Protein 6KDU (pdb70)

Nearest PDB structures (foldseek):
  6kdu-assembly1_A  TM=1.003E+00  e=4.028E-70  Mycobacterium tuberculosis H37Rv
  6lw8-assembly1_A  TM=9.998E-01  e=8.421E-67  Mycobacterium tuberculosis H37Rv
  6krh-assembly1_A  TM=9.949E-01  e=7.317E-65  Mycobacterium tuberculosis H37Rv
  6ksd-assembly1_A  TM=9.935E-01  e=2.871E-63  Mycobacterium tuberculosis H37Rv
  6ksc-assembly1_A  TM=9.967E-01  e=2.934E-62  Mycobacterium tuberculosis H37Rv

InterPro domains:
  IPR001357 BRCT domain [PF00533] (609-682)
  IPR001357 BRCT domain [PS50172] (607-677)
  IPR001357 BRCT domain [SM00292] (609-686)
  IPR001679 NAD-dependent DNA ligase [MF_01588] (15-683)
  IPR001679 NAD-dependent DNA ligase [PIRSF001604] (12-684)
  IPR001679 NAD-dependent DNA ligase [TIGR00575] (20-678)
  IPR004149 Zinc-finger, NAD-dependent DNA ligase C4-type [PF03119] (417-444)
  IPR004150 NAD-dependent DNA ligase, OB-fold [PF03120] (331-408)
  IPR010994 RuvA domain 2-like [SSF47781] (413-600)
  IPR012340 Nucleic acid-binding, OB-fold [G3DSA:2.40.50.140] (328-399)
  IPR012340 Nucleic acid-binding, OB-fold [SSF50249] (327-410)
  IPR013839 NAD-dependent DNA ligase, adenylation [PF01653] (78-328)
  IPR013839 NAD-dependent DNA ligase, adenylation [cd00114] (15-327)
  IPR013840 NAD-dependent DNA ligase, N-terminal [SM00532] (12-459)
  IPR018239 NAD-dependent DNA ligase, active site [PS01055] (123-152)
  IPR033136 NAD-dependent DNA ligase, conserved site [PS01056] (341-356)
  IPR036420 BRCT domain superfamily [G3DSA:3.40.50.10190] (597-684)
  IPR036420 BRCT domain superfamily [SSF52113] (611-684)
  IPR041663 DisA/LigA, helix-hairpin-helix motif [PF12826] (527-590)

Sequence (321 aa):
QTAPEVLRQWQALAAEVREHQFRYYVRDAPIISDAEFDELLRRLEALEEQHPELRTPDSPTQLVGGAGFATDFEPVDHLERMLSLDNAFTADELAAWAGRIHAEVGDAAHYLCELKIDGVALSLVYREGRLTRASTRGDGRTGEDVTLNARTIADVPERLTPGDDYPVPEVLEVRGEVFFRLDDFQALNASLVEEGKAPFANPRNSAAGSLRQKDPAVTARRRLRMICHGLGHVEGFRPATLHQAYLALRAWGLPVSEHTTLATDLAGVRERIDYWGEHRHEVDHEIDGVVVKVDEVALQRRLGSTSRAPRWAIAYKYPPE

Secondary structure (DSSP, 8-state):
--HHHHHHHHHHHHHHHHHHHHHHHTSS--SS-HHHHHHHHHHHHHHHHH-GGG--TTSGGGS-TTTT------EEE-SS------EE-SHHHHHHHHHHHHHHHGGG--EEEEEEE-SEEEEEEEETTEEEEEE--TTSSEEEB-HHHHTT-TTS-SBPPP-SSSPPPSEEEEEEEEE--HHHHHHHHHHHHHTT-PPPSSHHHHHHHHHS-SSHHHHHTS--EEEEEEEEEEES---SBHHHHHHHHHHHT--B-S--EEESSHHHHHHHHHHHHHHGGGSSS-EEEEEEEE-BHHHHHHH-B-SS-BTTEEEEEPPP-

CATH classification: 1.10.287.610 (+1 more: 3.30.470.30)

GO terms:
  GO:0000287 magnesium ion binding (F, IDA)
  GO:0003911 DNA ligase (NAD+) activity (F, IDA)

Organism: Mycobacterium tuberculosis (strain ATCC 25618 / H37Rv) (NCBI:txid83332)

B-factor: mean 48.7, std 14.14, range [18.42, 138.66]

Structure (mmCIF, N/CA/C/O backbone):
data_6KDU
#
_entry.id   6KDU
#
_cell.length_a   96.168
_cell.length_b   96.168
_cell.length_c   200.835
_cell.angle_alpha   90.000
_cell.angle_beta   90.000
_cell.angle_gamma   120.000
#
_symmetry.space_group_name_H-M   'P 61 2 2'
#
loop_
_entity.id
_entity.type
_entity.pdbx_description
1 polymer 'DNA ligase A'
2 non-polymer 'ADENOSINE MONOPHOSPHATE'
3 non-polymer 'BETA-NICOTINAMIDE RIBOSE MONOPHOSPHATE'
4 non-polymer 'SULFATE ION'
5 water water
#
loop_
_atom_site.group_PDB
_atom_site.id
_atom_site.type_symbol
_atom_site.label_atom_id
_atom_site.label_alt_id
_atom_site.label_comp_id
_atom_site.label_asym_id
_atom_site.label_entity_id
_atom_site.label_seq_id
_atom_site.pdbx_PDB_ins_code
_atom_site.Cartn_x
_atom_site.Cartn_y
_atom_site.Cartn_z
_atom_site.occupancy
_atom_site.B_iso_or_equiv
_atom_site.auth_seq_id
_atom_site.auth_comp_id
_atom_site.auth_asym_id
_atom_site.auth_atom_id
_atom_site.pdbx_PDB_model_num
ATOM 1 N N . GLN A 1 1 ? 34.988 44.526 96.739 1.00 107.64 8 GLN A N 1
ATOM 2 C CA . GLN A 1 1 ? 34.076 45.353 95.953 1.00 106.02 8 GLN A CA 1
ATOM 3 C C . GLN A 1 1 ? 33.216 46.258 96.854 1.00 98.30 8 GLN A C 1
ATOM 4 O O . GLN A 1 1 ? 32.932 45.911 98.007 1.00 93.79 8 GLN A O 1
ATOM 7 N N . THR A 1 2 ? 32.802 47.391 96.332 1.00 91.69 9 THR A N 1
ATOM 8 C CA . THR A 1 2 ? 32.033 48.365 97.073 1.00 86.30 9 THR A CA 1
ATOM 9 C C . THR A 1 2 ? 30.551 47.953 97.170 1.00 74.80 9 THR A C 1
ATOM 10 O O . THR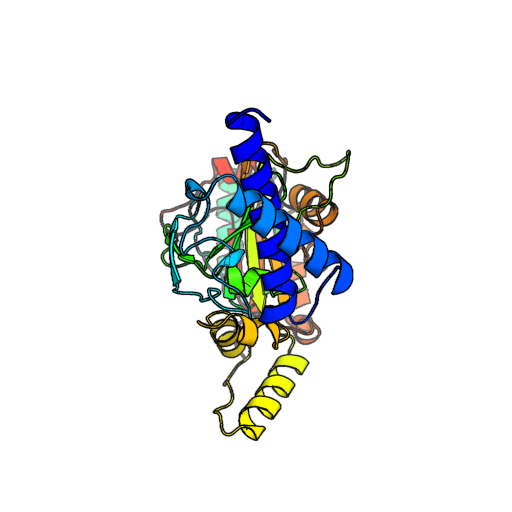 A 1 2 ? 30.159 47.221 96.326 1.00 76.87 9 THR A O 1
ATOM 21 N N . ALA A 1 3 ? 29.743 48.396 98.155 1.00 61.42 10 ALA A N 1
ATOM 22 C CA . ALA A 1 3 ? 28.327 48.007 98.215 1.00 58.06 10 ALA A CA 1
ATOM 23 C C . ALA A 1 3 ? 27.459 48.357 97.021 1.00 57.41 10 ALA A C 1
ATOM 24 O O . ALA A 1 3 ? 26.630 47.616 96.718 1.00 52.98 10 ALA A O 1
ATOM 31 N N . PRO A 1 4 ? 27.622 49.559 96.428 1.00 57.00 11 PRO A N 1
ATOM 32 C CA . PRO A 1 4 ? 26.866 49.786 95.185 1.00 50.29 11 PRO A CA 1
ATOM 33 C C . PRO A 1 4 ? 27.173 48.731 94.140 1.00 49.90 11 PRO A C 1
ATOM 34 O O . PRO A 1 4 ? 26.247 48.209 93.509 1.00 40.86 11 PRO A O 1
ATOM 45 N N . GLU A 1 5 ? 28.453 48.397 93.945 1.00 42.76 12 GLU A N 1
ATOM 46 C CA . GLU A 1 5 ? 28.795 47.401 92.947 1.00 52.11 12 GLU A CA 1
ATOM 47 C C . GLU A 1 5 ? 28.312 46.026 93.357 1.00 50.96 12 GLU A C 1
ATOM 48 O O . GLU A 1 5 ? 28.022 45.194 92.495 1.00 52.67 12 GLU A O 1
ATOM 60 N N . VAL A 1 6 ? 28.214 45.763 94.652 1.00 48.26 13 VAL A N 1
ATOM 61 C CA . VAL A 1 6 ? 27.696 44.478 95.091 1.00 47.73 13 VAL A CA 1
ATOM 62 C C . VAL A 1 6 ? 26.240 44.344 94.695 1.00 47.93 13 VAL A C 1
ATOM 63 O O . VAL A 1 6 ? 25.801 43.288 94.225 1.00 42.89 13 VAL A O 1
ATOM 76 N N . LEU A 1 7 ? 25.449 45.387 94.968 1.00 44.71 14 LEU A N 1
ATOM 77 C CA . LEU A 1 7 ? 24.036 45.351 94.630 1.00 44.26 14 LEU A CA 1
ATOM 78 C C . LEU A 1 7 ? 23.838 45.321 93.117 1.00 41.04 14 LEU A C 1
ATOM 79 O O . LEU A 1 7 ? 22.916 44.664 92.631 1.00 43.34 14 LEU A O 1
ATOM 95 N N . ARG A 1 8 ? 24.676 46.043 92.360 1.00 35.95 15 ARG A N 1
ATOM 96 C CA . ARG A 1 8 ? 24.617 45.974 90.901 1.00 44.41 15 ARG A CA 1
ATOM 97 C C . ARG A 1 8 ? 24.850 44.543 90.431 1.00 46.21 15 ARG A C 1
ATOM 98 O O . ARG A 1 8 ? 24.053 43.990 89.665 1.00 39.00 15 ARG A O 1
ATOM 119 N N . GLN A 1 9 ? 25.936 43.925 90.904 1.00 47.83 16 GLN A N 1
ATOM 120 C CA . GLN A 1 9 ? 26.304 42.587 90.450 1.00 48.58 16 GLN A CA 1
ATOM 121 C C . GLN A 1 9 ? 25.237 41.571 90.830 1.00 43.98 16 GLN A C 1
ATOM 122 O O . GLN A 1 9 ? 24.861 40.721 90.016 1.00 47.51 16 GLN A O 1
ATOM 136 N N . TRP A 1 10 ? 24.708 41.671 92.041 1.00 37.89 17 TRP A N 1
ATOM 137 C CA . TRP A 1 10 ? 23.651 40.761 92.448 1.00 44.47 17 TRP A CA 1
ATOM 138 C C . TRP A 1 10 ? 22.444 40.858 91.518 1.00 44.97 17 TRP A C 1
ATOM 139 O O . TRP A 1 10 ? 21.903 39.836 91.092 1.00 41.62 17 TRP A O 1
ATOM 160 N N . GLN A 1 11 ? 21.982 42.078 91.216 1.00 40.35 18 GLN A N 1
ATOM 161 C CA . GLN A 1 11 ? 20.745 42.208 90.446 1.00 40.98 18 GLN A CA 1
ATOM 162 C C . GLN A 1 11 ? 20.932 41.654 89.053 1.00 36.27 18 GLN A C 1
ATOM 163 O O . GLN A 1 11 ? 20.060 40.967 88.516 1.00 38.31 18 GLN A O 1
ATOM 177 N N . ALA A 1 12 ? 22.085 41.910 88.461 1.00 36.95 19 ALA A N 1
ATOM 178 C CA . ALA A 1 12 ? 22.319 41.416 87.119 1.00 39.68 19 ALA A CA 1
ATOM 179 C C . ALA A 1 12 ? 22.410 39.900 87.101 1.00 44.62 19 ALA A C 1
ATOM 180 O O . ALA A 1 12 ? 21.862 39.247 86.196 1.00 40.31 19 ALA A O 1
ATOM 187 N N . LEU A 1 13 ? 23.109 39.322 88.083 1.00 39.82 20 LEU A N 1
ATOM 188 C CA . LEU A 1 13 ? 23.296 37.879 88.078 1.00 43.56 20 LEU A CA 1
ATOM 189 C C . LEU A 1 13 ? 22.021 37.152 88.498 1.00 33.52 20 LEU A C 1
ATOM 190 O O . LEU A 1 13 ? 21.677 36.129 87.906 1.00 40.66 20 LEU A O 1
ATOM 206 N N . ALA A 1 14 ? 21.277 37.693 89.456 1.00 34.26 21 ALA A N 1
ATOM 207 C CA . ALA A 1 14 ? 19.958 37.157 89.771 1.00 34.37 21 ALA A CA 1
ATOM 208 C C . ALA A 1 14 ? 19.033 37.170 88.547 1.00 42.86 21 ALA A C 1
ATOM 209 O O . ALA A 1 14 ? 18.313 36.195 88.300 1.00 42.50 21 ALA A O 1
ATOM 216 N N . ALA A 1 15 ? 19.008 38.269 87.784 1.00 38.08 22 ALA A N 1
ATOM 217 C CA . ALA A 1 15 ? 18.131 38.329 86.603 1.00 42.23 22 ALA A CA 1
ATOM 218 C C . ALA A 1 15 ? 18.567 37.364 85.491 1.00 36.59 22 ALA A C 1
ATOM 219 O O . ALA A 1 15 ? 17.724 36.730 84.850 1.00 42.32 22 ALA A O 1
ATOM 226 N N . GLU A 1 16 ? 19.867 37.255 85.222 1.00 40.57 23 GLU A N 1
ATOM 227 C CA . GLU A 1 16 ? 20.330 36.274 84.245 1.00 39.10 23 GLU A CA 1
ATOM 228 C C . GLU A 1 16 ? 19.974 34.853 84.677 1.00 40.07 23 GLU A C 1
ATOM 229 O O . GLU A 1 16 ? 19.442 34.064 83.883 1.00 40.98 23 GLU A O 1
ATOM 241 N N . VAL A 1 17 ? 20.203 34.524 85.944 1.00 37.84 24 VAL A N 1
ATOM 242 C CA . VAL A 1 17 ? 19.859 33.194 86.425 1.00 41.43 24 VAL A CA 1
ATOM 243 C C . VAL A 1 17 ? 18.349 32.958 86.350 1.00 37.66 24 VAL A C 1
ATOM 244 O O . VAL A 1 17 ? 17.901 31.883 85.945 1.00 37.39 24 VAL A O 1
ATOM 257 N N . ARG A 1 18 ? 17.543 33.928 86.784 1.00 34.24 25 ARG A N 1
ATOM 258 C CA . ARG A 1 18 ? 16.104 33.729 86.770 1.00 35.60 25 ARG A CA 1
ATOM 259 C C . ARG A 1 18 ? 15.604 33.525 85.342 1.00 36.43 25 ARG A C 1
ATOM 260 O O . ARG A 1 18 ? 14.659 32.758 85.107 1.00 38.08 25 ARG A O 1
ATOM 281 N N . GLU A 1 19 ? 16.228 34.194 84.378 1.00 32.76 26 GLU A N 1
ATOM 282 C CA . GLU A 1 19 ? 15.764 34.061 83.011 1.00 31.06 26 GLU A CA 1
ATOM 283 C C . GLU A 1 19 ? 16.037 32.655 82.494 1.00 41.27 26 GLU A C 1
ATOM 284 O O . GLU A 1 19 ? 15.217 32.090 81.764 1.00 35.11 26 GLU A O 1
ATOM 296 N N . HIS A 1 20 ? 17.180 32.069 82.865 1.00 39.62 27 HIS A N 1
ATOM 297 C CA . HIS A 1 20 ? 17.492 30.728 82.390 1.00 37.86 27 HIS A CA 1
ATOM 298 C C . HIS A 1 20 ? 16.673 29.689 83.132 1.00 38.79 27 HIS A C 1
ATOM 299 O O . HIS A 1 20 ? 16.269 28.682 82.543 1.00 42.00 27 HIS A O 1
ATOM 313 N N . GLN A 1 21 ? 16.422 29.907 84.419 1.00 37.44 28 GLN A N 1
ATOM 314 C CA . GLN A 1 21 ? 15.476 29.058 85.125 1.00 36.78 28 GLN A CA 1
ATOM 315 C C . GLN A 1 21 ? 14.136 29.020 84.397 1.00 45.73 28 GLN A C 1
ATOM 316 O O . GLN A 1 21 ? 13.526 27.952 84.262 1.00 39.52 28 GLN A O 1
ATOM 330 N N . PHE A 1 22 ? 13.651 30.190 83.940 1.00 42.97 29 PHE A N 1
ATOM 331 C CA . PHE A 1 22 ? 12.366 30.257 83.241 1.00 40.13 29 PHE A CA 1
ATOM 332 C C . PHE A 1 22 ? 12.439 29.517 81.914 1.00 36.10 29 PHE A C 1
ATOM 333 O O . PHE A 1 22 ? 11.604 28.661 81.622 1.00 33.35 29 PHE A O 1
ATOM 350 N N . ARG A 1 23 ? 13.445 29.824 81.108 1.00 35.31 30 ARG A N 1
ATOM 351 C CA . ARG A 1 23 ? 13.560 29.192 79.802 1.00 36.95 30 ARG A CA 1
ATOM 352 C C . ARG A 1 23 ? 13.741 27.675 79.914 1.00 45.08 30 ARG A C 1
ATOM 353 O O . ARG A 1 23 ? 13.160 26.915 79.118 1.00 37.87 30 ARG A O 1
ATOM 374 N N . TYR A 1 24 ? 14.497 27.208 80.918 1.00 40.32 31 TYR A N 1
ATOM 375 C CA . TYR A 1 24 ? 14.693 25.767 81.069 1.00 48.79 31 TYR A CA 1
ATOM 376 C C . TYR A 1 24 ? 13.442 25.092 81.612 1.00 43.46 31 TYR A C 1
ATOM 377 O O . TYR A 1 24 ? 12.944 24.126 81.031 1.00 47.28 31 TYR A O 1
ATOM 395 N N . TYR A 1 25 ? 12.947 25.568 82.749 1.00 43.24 32 TYR A N 1
ATOM 396 C CA . TYR A 1 25 ? 11.803 24.932 83.404 1.00 42.06 32 TYR A CA 1
ATOM 397 C C . TYR A 1 25 ? 10.409 25.182 82.818 1.00 50.01 32 TYR A C 1
ATOM 398 O O . TYR A 1 25 ? 9.586 24.267 82.785 1.00 47.63 32 TYR A O 1
ATOM 416 N N . VAL A 1 26 ? 10.133 26.397 82.358 1.00 43.45 33 VAL A N 1
ATOM 417 C CA . VAL A 1 26 ? 8.829 26.700 81.849 1.00 43.11 33 VAL A CA 1
ATOM 418 C C . VAL A 1 26 ? 8.719 26.497 80.370 1.00 39.88 33 VAL A C 1
ATOM 419 O O . VAL A 1 26 ? 7.850 25.872 79.933 1.00 41.60 33 VAL A O 1
ATOM 432 N N . ARG A 1 27 ? 9.662 26.979 79.628 1.00 34.96 34 ARG A N 1
ATOM 433 C CA . ARG A 1 27 ? 9.629 26.838 78.187 1.00 39.04 34 ARG A CA 1
ATOM 434 C C . ARG A 1 27 ? 10.230 25.535 77.704 1.00 41.22 34 ARG A C 1
ATOM 435 O O . ARG A 1 27 ? 10.047 25.198 76.539 1.00 36.51 34 ARG A O 1
ATOM 456 N N . ASP A 1 28 ? 11.004 24.849 78.538 1.00 40.82 35 ASP A N 1
ATOM 457 C CA . ASP A 1 28 ? 11.715 23.650 78.129 1.00 42.23 35 ASP A CA 1
ATOM 458 C C . ASP A 1 28 ? 12.586 23.942 76.917 1.00 46.30 35 ASP A C 1
ATOM 459 O O . ASP A 1 28 ? 12.689 23.127 76.000 1.00 48.43 35 ASP A O 1
ATOM 468 N N . ALA A 1 29 ? 13.176 25.144 76.890 1.00 39.85 36 ALA A N 1
ATOM 469 C CA . ALA A 1 29 ? 14.003 25.584 75.769 1.00 36.93 36 ALA A CA 1
ATOM 470 C C . ALA A 1 29 ? 15.169 26.421 76.284 1.00 43.91 36 ALA A C 1
ATOM 471 O O . ALA A 1 29 ? 15.265 27.618 76.003 1.00 43.60 36 ALA A O 1
ATOM 478 N N . PRO A 1 30 ? 16.106 25.802 77.010 1.00 46.23 37 PRO A N 1
ATOM 479 C CA . PRO A 1 30 ? 17.298 26.537 77.461 1.00 44.24 37 PRO A CA 1
ATOM 480 C C . PRO A 1 30 ? 18.038 27.150 76.289 1.00 46.23 37 PRO A C 1
ATOM 481 O O . PRO A 1 30 ? 17.916 26.712 75.149 1.00 42.06 37 PRO A O 1
ATOM 492 N N . ILE A 1 31 ? 18.786 28.222 76.564 1.00 44.40 38 ILE A N 1
ATOM 493 C CA . ILE A 1 31 ? 19.572 28.877 75.522 1.00 46.83 38 ILE A CA 1
ATOM 494 C C . ILE A 1 31 ? 21.063 28.902 75.846 1.00 41.17 38 ILE A C 1
ATOM 495 O O . ILE A 1 31 ? 21.834 29.557 75.168 1.00 46.61 38 ILE A O 1
ATOM 511 N N . ILE A 1 32 ? 21.437 28.328 76.985 1.00 49.34 39 ILE A N 1
ATOM 512 C CA . ILE A 1 32 ? 22.824 28.102 77.363 1.00 50.69 39 ILE A CA 1
ATOM 513 C C . ILE A 1 32 ? 22.918 26.663 77.867 1.00 58.74 39 ILE A C 1
ATOM 514 O O . ILE A 1 32 ? 21.912 26.041 78.246 1.00 51.48 39 ILE A O 1
ATOM 530 N N . SER A 1 33 ? 24.142 26.136 77.910 1.00 59.74 40 SER A N 1
ATOM 531 C CA . SER A 1 33 ? 24.358 24.749 78.336 1.00 56.85 40 SER A CA 1
ATOM 532 C C . SER A 1 33 ? 24.090 24.631 79.825 1.00 54.64 40 SER A C 1
ATOM 533 O O . SER A 1 33 ? 24.053 25.612 80.543 1.00 54.44 40 SER A O 1
ATOM 541 N N . ASP A 1 34 ? 23.832 23.404 80.261 1.00 52.31 41 ASP A N 1
ATOM 542 C CA . ASP A 1 34 ? 23.691 23.123 81.690 1.00 54.07 41 ASP A CA 1
ATOM 543 C C . ASP A 1 34 ? 24.977 23.446 82.438 1.00 56.28 41 ASP A C 1
ATOM 544 O O . ASP A 1 34 ? 24.923 23.846 83.595 1.00 52.10 41 ASP A O 1
ATOM 553 N N . ALA A 1 35 ? 26.146 23.250 81.820 1.00 56.86 42 ALA A N 1
ATOM 554 C CA . ALA A 1 35 ? 27.427 23.594 82.447 1.00 64.44 42 ALA A CA 1
ATOM 555 C C . ALA A 1 35 ? 27.491 25.092 82.731 1.00 54.50 42 ALA A C 1
ATOM 556 O O . ALA A 1 35 ? 27.795 25.488 83.844 1.00 55.71 42 ALA A O 1
ATOM 563 N N . GLU A 1 36 ? 27.182 25.929 81.741 1.00 57.95 43 GLU A N 1
ATOM 564 C CA . GLU A 1 36 ? 27.132 27.388 81.885 1.00 55.42 43 GLU A CA 1
ATOM 565 C C . GLU A 1 36 ? 26.183 27.796 82.992 1.00 57.00 43 GLU A C 1
ATOM 566 O O . GLU A 1 36 ? 26.520 28.606 83.845 1.00 60.78 43 GLU A O 1
ATOM 578 N N . PHE A 1 37 ? 24.992 27.228 83.009 1.00 57.15 44 PHE A N 1
ATOM 579 C CA . PHE A 1 37 ? 24.026 27.582 84.035 1.00 47.80 44 PHE A CA 1
ATOM 580 C C . PHE A 1 37 ? 24.570 27.240 85.402 1.00 52.18 44 PHE A C 1
ATOM 581 O O . PHE A 1 37 ? 24.369 27.993 86.352 1.00 53.66 44 PHE A O 1
ATOM 598 N N . ASP A 1 38 ? 25.255 26.104 85.533 1.00 55.29 45 ASP A N 1
ATOM 599 C CA . ASP A 1 38 ? 25.709 25.688 86.861 1.00 56.96 45 ASP A CA 1
ATOM 600 C C . ASP A 1 38 ? 26.769 26.641 87.407 1.00 49.31 45 ASP A C 1
ATOM 601 O O . ASP A 1 38 ? 26.819 26.892 88.617 1.00 49.07 45 ASP A O 1
ATOM 610 N N . GLU A 1 39 ? 27.637 27.158 86.529 1.00 53.98 46 GLU A N 1
ATOM 611 C CA . GLU A 1 39 ? 28.603 28.179 86.935 1.00 57.29 46 GLU A CA 1
ATOM 612 C C . GLU A 1 39 ? 27.881 29.448 87.369 1.00 56.36 46 GLU A C 1
ATOM 613 O O . GLU A 1 39 ? 28.153 29.988 88.445 1.00 58.11 46 GLU A O 1
ATOM 625 N N . LEU A 1 40 ? 26.934 29.928 86.548 1.00 53.53 47 LEU A N 1
ATOM 626 C CA . LEU A 1 40 ? 26.126 31.075 86.947 1.00 52.61 47 LEU A CA 1
ATOM 627 C C . LEU A 1 40 ? 25.566 30.897 88.351 1.00 48.95 47 LEU A C 1
ATOM 628 O O . LEU A 1 40 ? 25.664 31.797 89.190 1.00 50.58 47 LEU A O 1
ATOM 644 N N . LEU A 1 41 ? 24.957 29.743 88.636 1.00 47.11 48 LEU A N 1
ATOM 645 C CA . LEU A 1 41 ? 24.260 29.624 89.915 1.00 46.41 48 LEU A CA 1
ATOM 646 C C . LEU A 1 41 ? 25.254 29.571 91.073 1.00 53.07 48 LEU A C 1
ATOM 647 O O . LEU A 1 41 ? 24.944 30.012 92.195 1.00 52.49 48 LEU A O 1
ATOM 663 N N . ARG A 1 42 ? 26.447 29.031 90.814 1.00 54.60 49 ARG A N 1
ATOM 664 C CA . ARG A 1 42 ? 27.484 28.982 91.838 1.00 58.05 49 ARG A CA 1
ATOM 665 C C . ARG A 1 42 ? 27.928 30.389 92.196 1.00 49.90 49 ARG A C 1
ATOM 666 O O . ARG A 1 42 ? 27.915 30.779 93.371 1.00 56.40 49 ARG A O 1
ATOM 676 N N . ARG A 1 43 ? 28.264 31.185 91.171 1.00 50.88 50 ARG A N 1
ATOM 677 C CA . ARG A 1 43 ? 28.636 32.578 91.390 1.00 49.17 50 ARG A CA 1
ATOM 678 C C . ARG A 1 43 ? 27.565 33.308 92.170 1.00 54.85 50 ARG A C 1
ATOM 679 O O . ARG A 1 43 ? 27.868 34.139 93.027 1.00 56.49 50 ARG A O 1
ATOM 700 N N . LEU A 1 44 ? 26.297 33.013 91.898 1.00 56.96 51 LEU A N 1
ATOM 701 C CA . LEU A 1 44 ? 25.243 33.729 92.602 1.00 54.84 51 LEU A CA 1
ATOM 702 C C . LEU A 1 44 ? 25.179 33.306 94.050 1.00 50.92 51 LEU A C 1
ATOM 703 O O . LEU A 1 44 ? 24.991 34.139 94.939 1.00 57.06 51 LEU A O 1
ATOM 719 N N . GLU A 1 45 ? 25.294 32.013 94.306 1.00 53.85 52 GLU A N 1
ATOM 720 C CA . GLU A 1 45 ? 25.323 31.540 95.685 1.00 54.47 52 GLU A CA 1
ATOM 721 C C . GLU A 1 45 ? 26.591 31.994 96.415 1.00 52.10 52 GLU A C 1
ATOM 722 O O . GLU A 1 45 ? 26.541 32.308 97.604 1.00 54.53 52 GLU A O 1
ATOM 734 N N . ALA A 1 46 ? 27.731 32.033 95.728 1.00 56.12 53 ALA A N 1
ATOM 735 C CA . ALA A 1 46 ? 28.939 32.574 96.346 1.00 57.76 53 ALA A CA 1
ATOM 736 C C . ALA A 1 46 ? 28.689 33.993 96.821 1.00 61.38 53 ALA A C 1
ATOM 737 O O . ALA A 1 46 ? 28.868 34.317 98.001 1.00 62.74 53 ALA A O 1
ATOM 744 N N . LEU A 1 47 ? 28.217 34.844 95.907 1.00 59.30 54 LEU A N 1
ATOM 745 C CA . LEU A 1 47 ? 27.977 36.242 96.220 1.00 56.10 54 LEU A CA 1
ATOM 746 C C . LEU A 1 47 ? 26.992 36.404 97.359 1.00 51.56 54 LEU A C 1
ATOM 747 O O . LEU A 1 47 ? 27.104 37.357 98.133 1.00 55.46 54 LEU A O 1
ATOM 763 N N . GLU A 1 48 ? 26.021 35.498 97.486 1.00 54.21 55 GLU A N 1
ATOM 764 C CA . GLU A 1 48 ? 25.106 35.543 98.624 1.00 55.96 55 GLU A CA 1
ATOM 765 C C . GLU A 1 48 ? 25.745 34.984 99.896 1.00 59.39 55 GLU A C 1
ATOM 766 O O . GLU A 1 48 ? 25.231 35.228 100.999 1.00 54.29 55 GLU A O 1
ATOM 778 N N . GLU A 1 49 ? 26.842 34.230 99.764 1.00 58.38 56 GLU A N 1
ATOM 779 C CA . GLU A 1 49 ? 27.586 33.813 100.949 1.00 69.06 56 GLU A CA 1
ATOM 780 C C . GLU A 1 49 ? 28.184 35.032 101.636 1.00 61.61 56 GLU A C 1
ATOM 781 O O . GLU A 1 49 ? 27.861 35.327 102.794 1.00 59.68 56 GLU A O 1
ATOM 787 N N . GLN A 1 50 ? 29.002 35.800 100.906 1.00 58.56 57 GLN A N 1
ATOM 788 C CA . GLN A 1 50 ? 29.549 37.025 101.474 1.00 60.42 57 GLN A CA 1
ATOM 789 C C . GLN A 1 50 ? 28.459 37.879 102.096 1.00 69.62 57 GLN A C 1
ATOM 790 O O . GLN A 1 50 ? 28.566 38.305 103.251 1.00 73.30 57 GLN A O 1
ATOM 798 N N . HIS A 1 51 ? 27.404 38.165 101.336 1.00 65.23 58 HIS A N 1
ATOM 799 C CA . HIS A 1 51 ? 26.425 39.174 101.726 1.00 62.67 58 HIS A CA 1
ATOM 800 C C . HIS A 1 51 ? 25.072 38.522 101.917 1.00 63.95 58 HIS A C 1
ATOM 801 O O . HIS A 1 51 ? 24.201 38.588 101.036 1.00 63.00 58 HIS A O 1
ATOM 815 N N . PRO A 1 52 ? 24.849 37.933 103.089 1.00 65.86 59 PRO A N 1
ATOM 816 C CA . PRO A 1 52 ? 23.604 37.188 103.322 1.00 63.19 59 PRO A CA 1
ATOM 817 C C . PRO A 1 52 ? 22.367 38.059 103.374 1.00 61.92 59 PRO A C 1
ATOM 818 O O . PRO A 1 52 ? 21.252 37.523 103.334 1.00 62.94 59 PRO A O 1
ATOM 829 N N . GLU A 1 53 ? 22.519 39.377 103.515 1.00 63.74 60 GLU A N 1
ATOM 830 C CA . GLU A 1 53 ? 21.373 40.274 103.405 1.00 63.13 60 GLU A CA 1
ATOM 831 C C . GLU A 1 53 ? 20.733 40.173 102.022 1.00 58.59 60 GLU A C 1
ATOM 832 O O . GLU A 1 53 ? 19.530 40.412 101.870 1.00 56.44 60 GLU A O 1
ATOM 844 N N . LEU A 1 54 ? 21.512 39.780 101.015 1.00 55.97 61 LEU A N 1
ATOM 845 C CA . LEU A 1 54 ? 20.986 39.631 99.670 1.00 53.88 61 LEU A CA 1
ATOM 846 C C . LEU A 1 54 ? 20.125 38.386 99.492 1.00 63.02 61 LEU A C 1
ATOM 847 O O . LEU A 1 54 ? 19.298 38.362 98.572 1.00 55.77 61 LEU A O 1
ATOM 863 N N . ARG A 1 55 ? 20.298 37.351 100.329 1.00 61.09 62 ARG A N 1
ATOM 864 C CA . ARG A 1 55 ? 19.504 36.125 100.215 1.00 57.49 62 ARG A CA 1
ATOM 865 C C . ARG A 1 55 ? 18.111 36.362 100.790 1.00 58.53 62 ARG A C 1
ATOM 866 O O . ARG A 1 55 ? 17.951 36.553 101.995 1.00 61.83 62 ARG A O 1
ATOM 887 N N . THR A 1 56 ? 17.109 36.343 99.932 1.00 52.09 63 THR A N 1
ATOM 888 C CA . THR A 1 56 ? 15.714 36.477 100.327 1.00 54.61 63 THR A CA 1
ATOM 889 C C . THR A 1 56 ? 14.974 35.215 99.906 1.00 53.82 63 THR A C 1
ATOM 890 O O . THR A 1 56 ? 15.495 34.434 99.095 1.00 43.66 63 THR A O 1
ATOM 901 N N . PRO A 1 57 ? 13.761 34.985 100.410 1.00 50.63 64 PRO A N 1
ATOM 902 C CA . PRO A 1 57 ? 12.912 33.946 99.806 1.00 51.90 64 PRO A CA 1
ATOM 903 C C . PRO A 1 57 ? 12.640 34.201 98.341 1.00 56.42 64 PRO A C 1
ATOM 904 O O . PRO A 1 57 ? 12.265 33.270 97.629 1.00 52.32 64 PRO A O 1
ATOM 915 N N . ASP A 1 58 ? 12.863 35.423 97.863 1.00 58.06 65 ASP A N 1
ATOM 916 C CA . ASP A 1 58 ? 12.644 35.774 96.470 1.00 54.75 65 ASP A CA 1
ATOM 917 C C . ASP A 1 58 ? 13.840 35.490 95.576 1.00 55.68 65 ASP A C 1
ATOM 918 O O . ASP A 1 58 ? 13.690 35.533 94.352 1.00 57.44 65 ASP A O 1
ATOM 927 N N . SER A 1 59 ? 15.006 35.197 96.144 1.00 53.00 66 SER A N 1
ATOM 928 C CA . SER A 1 59 ? 16.205 35.019 95.341 1.00 49.09 66 SER A CA 1
ATOM 929 C C . SER A 1 59 ? 16.065 33.805 94.429 1.00 46.93 66 SER A C 1
ATOM 930 O O . SER A 1 59 ? 15.512 32.788 94.845 1.00 48.46 66 SER A O 1
ATOM 938 N N . PRO A 1 60 ? 16.560 33.869 93.188 1.00 43.82 67 PRO A N 1
ATOM 939 C CA . PRO A 1 60 ? 16.593 32.655 92.364 1.00 40.90 67 PRO A CA 1
ATOM 940 C C . PRO A 1 60 ? 17.334 31.518 93.038 1.00 54.68 67 PRO A C 1
ATOM 941 O O . PRO A 1 60 ? 17.093 30.370 92.688 1.00 50.95 67 PRO A O 1
ATOM 952 N N . THR A 1 61 ? 18.249 31.785 93.992 1.00 49.40 68 THR A N 1
ATOM 953 C CA . THR A 1 61 ? 18.919 30.693 94.717 1.00 49.27 68 THR A CA 1
ATOM 954 C C . THR A 1 61 ? 17.941 29.909 95.574 1.00 48.68 68 THR A C 1
ATOM 955 O O . THR A 1 61 ? 18.224 28.765 95.910 1.00 54.30 68 THR A O 1
ATOM 966 N N . GLN A 1 62 ? 16.859 30.536 96.035 1.00 43.87 69 GLN A N 1
ATOM 967 C CA . GLN A 1 62 ? 15.817 29.932 96.868 1.00 42.74 69 GLN A CA 1
ATOM 968 C C . GLN A 1 62 ? 14.612 29.449 96.051 1.00 47.68 69 GLN A C 1
ATOM 969 O O . GLN A 1 62 ? 13.629 28.974 96.627 1.00 47.87 69 GLN A O 1
ATOM 977 N N . LEU A 1 63 ? 14.633 29.576 94.731 1.00 51.15 70 LEU A N 1
ATOM 978 C CA . LEU A 1 63 ? 13.469 29.256 93.875 1.00 48.86 70 LEU A CA 1
ATOM 979 C C . LEU A 1 63 ? 13.949 28.322 92.762 1.00 49.59 70 LEU A C 1
ATOM 980 O O . LEU A 1 63 ? 13.834 28.608 91.576 1.00 49.92 70 LEU A O 1
ATOM 987 N N . VAL A 1 64 ? 14.599 27.262 93.150 1.00 53.26 71 VAL A N 1
ATOM 988 C CA . VAL A 1 64 ? 15.218 26.343 92.244 1.00 54.87 71 VAL A CA 1
ATOM 989 C C . VAL A 1 64 ? 14.240 25.245 91.837 1.00 57.79 71 VAL A C 1
ATOM 990 O O . VAL A 1 64 ? 13.258 25.052 92.469 1.00 58.68 71 VAL A O 1
ATOM 1003 N N . GLY A 1 65 ? 14.506 24.601 90.726 1.00 52.36 72 GLY A N 1
ATOM 1004 C CA . GLY A 1 65 ? 13.698 23.547 90.209 1.00 58.55 72 GLY A CA 1
ATOM 1005 C C . GLY A 1 65 ? 12.408 23.952 89.578 1.00 57.23 72 GLY A C 1
ATOM 1006 O O . GLY A 1 65 ? 11.505 23.205 89.568 1.00 54.69 72 GLY A O 1
ATOM 1010 N N . GLY A 1 66 ? 12.309 25.168 89.116 1.00 52.29 73 GLY A N 1
ATOM 1011 C CA . GLY A 1 66 ? 11.114 25.612 88.504 1.00 46.13 73 GLY A CA 1
ATOM 1012 C C . GLY A 1 66 ? 10.145 26.213 89.444 1.00 45.95 73 GLY A C 1
ATOM 1013 O O . GLY A 1 66 ? 9.106 26.533 89.044 1.00 50.39 73 GLY A O 1
ATOM 1017 N N . ALA A 1 67 ? 10.470 26.376 90.694 1.00 48.93 74 ALA A N 1
ATOM 1018 C CA . ALA A 1 67 ? 9.513 26.988 91.600 1.00 47.73 74 ALA A CA 1
ATOM 1019 C C . ALA A 1 67 ? 9.396 28.492 91.357 1.00 43.74 74 ALA A C 1
ATOM 1020 O O . ALA A 1 67 ? 10.320 29.134 90.863 1.00 43.09 74 ALA A O 1
ATOM 1027 N N . GLY A 1 68 ? 8.255 29.056 91.745 1.00 39.45 75 GLY A N 1
ATOM 1028 C CA . GLY A 1 68 ? 8.078 30.494 91.753 1.00 43.81 75 GLY A CA 1
ATOM 1029 C C . GLY A 1 68 ? 7.678 31.113 90.432 1.00 45.88 75 GLY A C 1
ATOM 1030 O O . GLY A 1 68 ? 7.860 32.316 90.247 1.00 40.76 75 GLY A O 1
ATOM 1034 N N . PHE A 1 69 ? 7.141 30.326 89.511 1.00 37.93 76 PHE A N 1
ATOM 1035 C CA . PHE A 1 69 ? 6.628 30.815 88.246 1.00 42.84 76 PHE A CA 1
ATOM 1036 C C . PHE A 1 69 ? 5.133 30.521 88.180 1.00 37.09 76 PHE A C 1
ATOM 1037 O O . PHE A 1 69 ? 4.713 29.495 87.670 1.00 43.97 76 PHE A O 1
ATOM 1054 N N . ALA A 1 70 ? 4.323 31.408 88.690 1.00 38.46 77 ALA A N 1
ATOM 1055 C CA . ALA A 1 70 ? 2.884 31.244 88.608 1.00 42.51 77 ALA A CA 1
ATOM 1056 C C . ALA A 1 70 ? 2.293 32.556 88.126 1.00 39.61 77 ALA A C 1
ATOM 1057 O O . ALA A 1 70 ? 2.759 33.627 88.516 1.00 37.06 77 ALA A O 1
ATOM 1064 N N . THR A 1 71 ? 1.261 32.471 87.297 1.00 40.10 78 THR A N 1
ATOM 1065 C CA . THR A 1 71 ? 0.476 33.624 86.890 1.00 37.04 78 THR A CA 1
ATOM 1066 C C . THR A 1 71 ? -0.731 33.743 87.815 1.00 34.95 78 THR A C 1
ATOM 1067 O O . THR A 1 71 ? -1.444 32.759 88.024 1.00 39.57 78 THR A O 1
ATOM 1078 N N . ASP A 1 72 ? -0.994 34.947 88.313 1.00 37.53 79 ASP A N 1
ATOM 1079 C CA . ASP A 1 72 ? -2.142 35.208 89.165 1.00 36.40 79 ASP A CA 1
ATOM 1080 C C . ASP A 1 72 ? -3.093 36.275 88.623 1.00 38.07 79 ASP A C 1
ATOM 1081 O O . ASP A 1 72 ? -4.051 36.639 89.307 1.00 34.57 79 ASP A O 1
ATOM 1090 N N . PHE A 1 73 ? -2.878 36.783 87.414 1.00 38.00 80 PHE A N 1
ATOM 1091 C CA . PHE A 1 73 ? -3.863 37.641 86.769 1.00 33.44 80 PHE A CA 1
ATOM 1092 C C . PHE A 1 73 ? -4.091 38.938 87.517 1.00 36.83 80 PHE A C 1
ATOM 1093 O O . PHE A 1 73 ? -5.147 39.551 87.376 1.00 35.48 80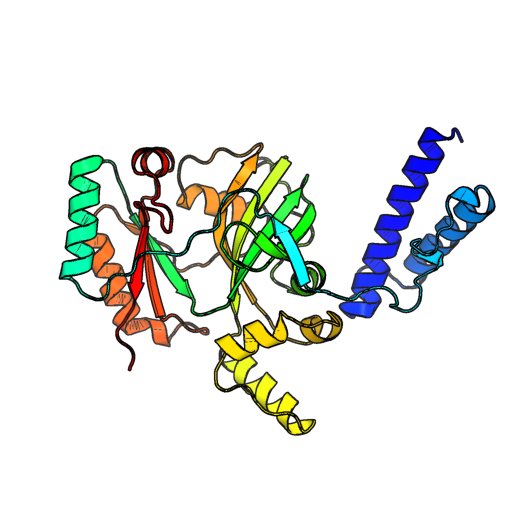 PHE A O 1
ATOM 1110 N N . GLU A 1 74 ? -3.121 39.375 88.314 1.00 43.33 81 GLU A N 1
ATOM 1111 C CA . GLU A 1 74 ? -3.310 40.580 89.103 1.00 40.86 81 GLU A CA 1
ATOM 1112 C C . GLU A 1 74 ? -3.601 41.753 88.175 1.00 39.54 81 GLU A C 1
ATOM 1113 O O . GLU A 1 74 ? -3.018 41.853 87.096 1.00 40.94 81 GLU A O 1
ATOM 1119 N N . PRO A 1 75 ? -4.453 42.679 88.578 1.00 43.32 82 PRO A N 1
ATOM 1120 C CA . PRO A 1 75 ? -4.725 43.826 87.718 1.00 40.23 82 PRO A CA 1
ATOM 1121 C C . PRO A 1 75 ? -3.470 44.653 87.487 1.00 40.46 82 PRO A C 1
ATOM 1122 O O . PRO A 1 75 ? -2.636 44.816 88.379 1.00 41.43 82 PRO A O 1
ATOM 1133 N N . VAL A 1 76 ? -3.329 45.158 86.262 1.00 36.95 83 VAL A N 1
ATOM 1134 C CA . VAL A 1 76 ? -2.200 46.011 85.897 1.00 37.65 83 VAL A CA 1
ATOM 1135 C C . VAL A 1 76 ? -2.684 47.058 84.900 1.00 40.05 83 VAL A C 1
ATOM 1136 O O . VAL A 1 76 ? -3.543 46.791 84.054 1.00 39.35 83 VAL A O 1
ATOM 1149 N N . ASP A 1 77 ? -2.199 48.275 85.051 1.00 39.43 84 ASP A N 1
ATOM 1150 C CA . ASP A 1 77 ? -2.707 49.362 84.234 1.00 38.86 84 ASP A CA 1
ATOM 1151 C C . ASP A 1 77 ? -2.050 49.316 82.861 1.00 40.36 84 ASP A C 1
ATOM 1152 O O . ASP A 1 77 ? -0.845 49.068 82.759 1.00 34.08 84 ASP A O 1
ATOM 1161 N N . HIS A 1 78 ? -2.839 49.566 81.817 1.00 35.17 85 HIS A N 1
ATOM 1162 C CA . HIS A 1 78 ? -2.287 49.917 80.512 1.00 35.06 85 HIS A CA 1
ATOM 1163 C C . HIS A 1 78 ? -1.717 51.336 80.584 1.00 43.09 85 HIS A C 1
ATOM 1164 O O . HIS A 1 78 ? -2.185 52.156 81.379 1.00 37.43 85 HIS A O 1
ATOM 1178 N N . LEU A 1 79 ? -0.684 51.632 79.769 1.00 36.12 86 LEU A N 1
ATOM 1179 C CA . LEU A 1 79 ? -0.069 52.964 79.828 1.00 39.75 86 LEU A CA 1
ATOM 1180 C C . LEU A 1 79 ? -0.960 54.003 79.170 1.00 39.84 86 LEU A C 1
ATOM 1181 O O . LEU A 1 79 ? -1.061 55.131 79.642 1.00 46.53 86 LEU A O 1
ATOM 1197 N N . GLU A 1 80 ? -1.631 53.614 78.103 1.00 42.82 87 GLU A N 1
ATOM 1198 C CA . GLU A 1 80 ? -2.590 54.402 77.348 1.00 41.57 87 GLU A CA 1
ATOM 1199 C C . GLU A 1 80 ? -3.820 53.525 77.200 1.00 40.19 87 GLU A C 1
ATOM 1200 O O . GLU A 1 80 ? -3.698 52.306 77.138 1.00 41.74 87 GLU A O 1
ATOM 1212 N N . ARG A 1 81 ? -5.002 54.127 77.206 1.00 44.31 88 ARG A N 1
ATOM 1213 C CA . ARG A 1 81 ? -6.221 53.334 77.268 1.00 51.36 88 ARG A CA 1
ATOM 1214 C C . ARG A 1 81 ? -6.358 52.512 75.997 1.00 51.07 88 ARG A C 1
ATOM 1215 O O . ARG A 1 81 ? -5.966 52.944 74.914 1.00 66.50 88 ARG A O 1
ATOM 1225 N N . MET A 1 82 ? -6.829 51.288 76.172 1.00 47.05 89 MET A N 1
ATOM 1226 C CA . MET A 1 82 ? -6.928 50.287 75.118 1.00 50.28 89 MET A CA 1
ATOM 1227 C C . MET A 1 82 ? -8.405 50.079 74.795 1.00 48.01 89 MET A C 1
ATOM 1228 O O . MET A 1 82 ? -9.070 49.220 75.377 1.00 57.45 89 MET A O 1
ATOM 1242 N N . LEU A 1 83 ? -8.910 50.864 73.867 1.00 41.61 90 LEU A N 1
ATOM 1243 C CA . LEU A 1 83 ? -10.313 50.850 73.499 1.00 47.57 90 LEU A CA 1
ATOM 1244 C C . LEU A 1 83 ? -10.628 49.753 72.496 1.00 45.32 90 LEU A C 1
ATOM 1245 O O . LEU A 1 83 ? -9.751 49.194 71.841 1.00 53.61 90 LEU A O 1
ATOM 1261 N N . SER A 1 84 ? -11.907 49.440 72.409 1.00 50.24 91 SER A N 1
ATOM 1262 C CA . SER A 1 84 ? -12.464 48.597 71.375 1.00 63.61 91 SER A CA 1
ATOM 1263 C C . SER A 1 84 ? -12.810 49.479 70.176 1.00 53.58 91 SER A C 1
ATOM 1264 O O . SER A 1 84 ? -12.654 50.696 70.206 1.00 58.21 91 SER A O 1
ATOM 1272 N N . LEU A 1 85 ? -13.327 48.861 69.133 1.00 49.15 92 LEU A N 1
ATOM 1273 C CA . LEU A 1 85 ? -13.574 49.514 67.864 1.00 51.43 92 LEU A CA 1
ATOM 1274 C C . LEU A 1 85 ? -15.058 49.588 67.560 1.00 47.35 92 LEU A C 1
ATOM 1275 O O . LEU A 1 85 ? -15.770 48.592 67.686 1.00 44.60 92 LEU A O 1
ATOM 1291 N N . ASP A 1 86 ? -15.516 50.746 67.095 1.00 41.38 93 ASP A N 1
ATOM 1292 C CA . ASP A 1 86 ? -16.830 50.777 66.465 1.00 45.40 93 ASP A CA 1
ATOM 1293 C C . ASP A 1 86 ? -16.845 49.847 65.255 1.00 46.85 93 ASP A C 1
ATOM 1294 O O . ASP A 1 86 ? -15.827 49.660 64.577 1.00 40.05 93 ASP A O 1
ATOM 1303 N N . ASN A 1 87 ? -18.019 49.285 64.972 1.00 47.96 94 ASN A N 1
ATOM 1304 C CA . ASN A 1 87 ? -18.193 48.322 63.901 1.00 46.44 94 ASN A CA 1
ATOM 1305 C C . ASN A 1 87 ? -19.091 48.873 62.801 1.00 52.57 94 ASN A C 1
ATOM 1306 O O . ASN A 1 87 ? -19.986 49.681 63.054 1.00 45.82 94 ASN A O 1
ATOM 1317 N N . ALA A 1 88 ? -18.830 48.419 61.571 1.00 49.06 95 ALA A N 1
ATOM 1318 C CA . ALA A 1 88 ? -19.721 48.608 60.435 1.00 48.24 95 ALA A CA 1
ATOM 1319 C C . ALA A 1 88 ? -20.063 47.246 59.856 1.00 47.00 95 ALA A C 1
ATOM 1320 O O . ALA A 1 88 ? -19.189 46.385 59.725 1.00 45.97 95 ALA A O 1
ATOM 1327 N N . PHE A 1 89 ? -21.331 47.045 59.520 1.00 47.17 96 PHE A N 1
ATOM 1328 C CA . PHE A 1 89 ? -21.755 45.789 58.920 1.00 49.28 96 PHE A CA 1
ATOM 1329 C C . PHE A 1 89 ? -22.311 45.940 57.518 1.00 48.99 96 PHE A C 1
ATOM 1330 O O . PHE A 1 89 ? -22.661 44.933 56.915 1.00 49.62 96 PHE A O 1
ATOM 1347 N N . THR A 1 90 ? -22.408 47.154 56.980 1.00 49.62 97 THR A N 1
ATOM 1348 C CA . THR A 1 90 ? -23.003 47.360 55.669 1.00 52.85 97 THR A CA 1
ATOM 1349 C C . THR A 1 90 ? -22.181 48.377 54.900 1.00 48.71 97 THR A C 1
ATOM 1350 O O . THR A 1 90 ? -21.486 49.214 55.489 1.00 44.86 97 THR A O 1
ATOM 1361 N N . ALA A 1 91 ? -22.329 48.334 53.568 1.00 48.56 98 ALA A N 1
ATOM 1362 C CA . ALA A 1 91 ? -21.713 49.345 52.711 1.00 49.41 98 ALA A CA 1
ATOM 1363 C C . ALA A 1 91 ? -22.118 50.745 53.146 1.00 47.50 98 ALA A C 1
ATOM 1364 O O . ALA A 1 91 ? -21.276 51.642 53.241 1.00 50.21 98 ALA A O 1
ATOM 1371 N N . ASP A 1 92 ? -23.398 50.938 53.479 1.00 48.63 99 ASP A N 1
ATOM 1372 C CA . ASP A 1 92 ? -23.861 52.257 53.896 1.00 53.80 99 ASP A CA 1
ATOM 1373 C C . ASP A 1 92 ? -23.194 52.705 55.191 1.00 52.18 99 ASP A C 1
ATOM 1374 O O . ASP A 1 92 ? -22.714 53.843 55.298 1.00 50.88 99 ASP A O 1
ATOM 1383 N N . GLU A 1 93 ? -23.149 51.829 56.193 1.00 44.89 100 GLU A N 1
ATOM 1384 C CA . GLU A 1 93 ? -22.537 52.244 57.449 1.00 51.30 100 GLU A CA 1
ATOM 1385 C C . GLU A 1 93 ? -21.089 52.645 57.225 1.00 46.96 100 GLU A C 1
ATOM 1386 O O . GLU A 1 93 ? -20.603 53.618 57.815 1.00 49.17 100 GLU A O 1
ATOM 1398 N N . LEU A 1 94 ? -20.371 51.897 56.386 1.00 45.72 101 LEU A N 1
ATOM 1399 C CA . LEU A 1 94 ? -18.967 52.231 56.188 1.00 44.34 101 LEU A CA 1
ATOM 1400 C C . LEU A 1 94 ? -18.823 53.544 55.442 1.00 43.15 101 LEU A C 1
ATOM 1401 O O . LEU A 1 94 ? -17.936 54.350 55.761 1.00 40.26 101 LEU A O 1
ATOM 1417 N N . ALA A 1 95 ? -19.651 53.760 54.408 1.00 49.21 102 ALA A N 1
ATOM 1418 C CA . ALA A 1 95 ? -19.611 55.038 53.701 1.00 48.94 102 ALA A CA 1
ATOM 1419 C C . ALA A 1 95 ? -19.932 56.186 54.651 1.00 50.76 102 ALA A C 1
ATOM 1420 O O . ALA A 1 95 ? -19.258 57.222 54.639 1.00 47.88 102 ALA A O 1
ATOM 1427 N N . ALA A 1 96 ? -20.921 55.995 55.530 1.00 50.83 103 ALA A N 1
ATOM 1428 C CA . ALA A 1 96 ? -21.230 57.028 56.516 1.00 48.94 103 ALA A CA 1
ATOM 1429 C C . ALA A 1 96 ? -20.006 57.369 57.354 1.00 52.98 103 ALA A C 1
ATOM 1430 O O . ALA A 1 96 ? -19.687 58.549 57.543 1.00 51.88 103 ALA A O 1
ATOM 1437 N N . TRP A 1 97 ? -19.297 56.352 57.872 1.00 49.75 104 TRP A N 1
ATOM 1438 C CA . TRP A 1 97 ? -18.079 56.653 58.625 1.00 45.23 104 TRP A CA 1
ATOM 1439 C C . TRP A 1 97 ? -17.071 57.369 57.746 1.00 45.64 104 TRP A C 1
ATOM 1440 O O . TRP A 1 97 ? -16.438 58.343 58.175 1.00 45.21 104 TRP A O 1
ATOM 1461 N N . ALA A 1 98 ? -16.896 56.892 56.509 1.00 41.16 105 ALA A N 1
ATOM 1462 C CA . ALA A 1 98 ? -15.958 57.546 55.595 1.00 51.06 105 ALA A CA 1
ATOM 1463 C C . ALA A 1 98 ? -16.326 59.013 55.360 1.00 47.66 105 ALA A C 1
ATOM 1464 O O . ALA A 1 98 ? -15.448 59.887 55.345 1.00 42.75 105 ALA A O 1
ATOM 1471 N N . GLY A 1 99 ? -17.619 59.293 55.180 1.00 48.92 106 GLY A N 1
ATOM 1472 C CA . GLY A 1 99 ? -18.057 60.672 55.001 1.00 56.69 106 GLY A CA 1
ATOM 1473 C C . GLY A 1 99 ? -17.742 61.549 56.199 1.00 54.72 106 GLY A C 1
ATOM 1474 O O . GLY A 1 99 ? -17.205 62.651 56.056 1.00 56.09 106 GLY A O 1
ATOM 1478 N N . ARG A 1 100 ? -18.044 61.063 57.405 1.00 52.15 107 ARG A N 1
ATOM 1479 C CA . ARG A 1 100 ? -17.732 61.847 58.600 1.00 53.27 107 ARG A CA 1
ATOM 1480 C C . ARG A 1 100 ? -16.251 62.146 58.689 1.00 54.05 107 ARG A C 1
ATOM 1481 O O . ARG A 1 100 ? -15.852 63.243 59.097 1.00 59.62 107 ARG A O 1
ATOM 1502 N N . ILE A 1 101 ? -15.415 61.178 58.316 1.00 51.10 108 ILE A N 1
ATOM 1503 C CA . ILE A 1 101 ? -13.979 61.407 58.325 1.00 45.70 108 ILE A CA 1
ATOM 1504 C C . ILE A 1 101 ? -13.621 62.530 57.353 1.00 52.63 108 ILE A C 1
ATOM 1505 O O . ILE A 1 101 ? -12.879 63.457 57.691 1.00 47.57 108 ILE A O 1
ATOM 1521 N N . HIS A 1 102 ? -14.115 62.448 56.116 1.00 54.69 109 HIS A N 1
ATOM 1522 C CA . HIS A 1 102 ? -13.731 63.447 55.115 1.00 65.40 109 HIS A CA 1
ATOM 1523 C C . HIS A 1 102 ? -14.146 64.850 55.547 1.00 65.52 109 HIS A C 1
ATOM 1524 O O . HIS A 1 102 ? -13.352 65.796 55.479 1.00 75.36 109 HIS A O 1
ATOM 1538 N N . ALA A 1 103 ? -15.398 64.995 55.998 1.00 62.18 110 ALA A N 1
ATOM 1539 C CA . ALA A 1 103 ? -15.912 66.285 56.445 1.00 62.56 110 ALA A CA 1
ATOM 1540 C C . ALA A 1 103 ? -15.044 66.921 57.518 1.00 63.60 110 ALA A C 1
ATOM 1541 O O . ALA A 1 103 ? -15.103 68.140 57.695 1.00 68.93 110 ALA A O 1
ATOM 1548 N N . GLU A 1 104 ? -14.236 66.137 58.232 1.00 59.99 111 GLU A N 1
ATOM 1549 C CA . GLU A 1 104 ? -13.433 66.660 59.334 1.00 57.93 111 GLU A CA 1
ATOM 1550 C C . GLU A 1 104 ? -11.982 66.896 58.961 1.00 55.96 111 GLU A C 1
ATOM 1551 O O . GLU A 1 104 ? -11.335 67.784 59.530 1.00 61.71 111 GLU A O 1
ATOM 1563 N N . VAL A 1 105 ? -11.441 66.105 58.044 1.00 55.89 112 VAL A N 1
ATOM 1564 C CA . VAL A 1 105 ? -10.029 66.201 57.708 1.00 55.16 112 VAL A CA 1
ATOM 1565 C C . VAL A 1 105 ? -9.817 66.152 56.194 1.00 46.81 112 VAL A C 1
ATOM 1566 O O . VAL A 1 105 ? -8.688 66.286 55.727 1.00 47.60 112 VAL A O 1
ATOM 1579 N N . GLY A 1 106 ? -10.889 65.959 55.423 1.00 54.26 113 GLY A N 1
ATOM 1580 C CA . GLY A 1 106 ? -10.786 66.004 53.962 1.00 67.10 113 GLY A CA 1
ATOM 1581 C C . GLY A 1 106 ? -9.945 64.888 53.331 1.00 62.54 113 GLY A C 1
ATOM 1582 O O . GLY A 1 106 ? -9.700 63.839 53.912 1.00 65.04 113 GLY A O 1
ATOM 1586 N N . ASP A 1 107 ? -9.497 65.136 52.104 1.00 60.60 114 ASP A N 1
ATOM 1587 C CA . ASP A 1 107 ? -8.720 64.140 51.378 1.00 62.62 114 ASP A CA 1
ATOM 1588 C C . ASP A 1 107 ? -7.349 63.870 51.991 1.00 55.57 114 ASP A C 1
ATOM 1589 O O . ASP A 1 107 ? -6.660 62.948 51.538 1.00 56.09 114 ASP A O 1
ATOM 1598 N N . ALA A 1 108 ? -6.919 64.644 52.987 1.00 51.26 115 ALA A N 1
ATOM 1599 C CA . ALA A 1 108 ? -5.603 64.401 53.572 1.00 51.55 115 ALA A CA 1
ATOM 160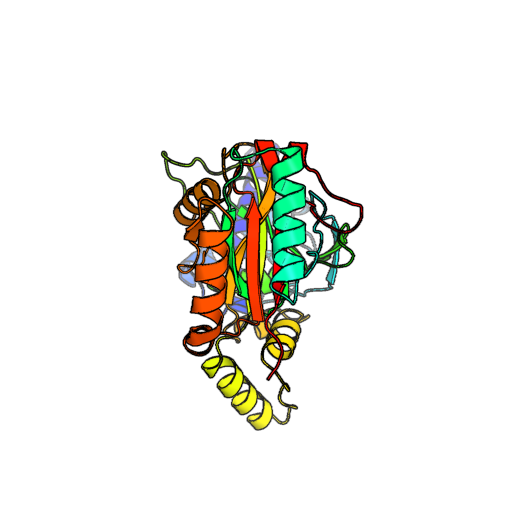0 C C . ALA A 1 108 ? -5.500 63.043 54.283 1.00 54.87 115 ALA A C 1
ATOM 1601 O O . ALA A 1 108 ? -4.379 62.593 54.584 1.00 50.24 115 ALA A O 1
ATOM 1608 N N . ALA A 1 109 ? -6.634 62.397 54.579 1.00 44.72 116 ALA A N 1
ATOM 1609 C CA . ALA A 1 109 ? -6.610 61.105 55.259 1.00 57.38 116 ALA A CA 1
ATOM 1610 C C . ALA A 1 109 ? -6.459 59.990 54.241 1.00 47.43 116 ALA A C 1
ATOM 1611 O O . ALA A 1 109 ? -7.111 59.994 53.199 1.00 50.22 116 ALA A O 1
ATOM 1618 N N . HIS A 1 110 ? -5.596 59.050 54.556 1.00 45.26 117 HIS A N 1
ATOM 1619 C CA . HIS A 1 110 ? -5.542 57.779 53.865 1.00 46.92 117 HIS A CA 1
ATOM 1620 C C . HIS A 1 110 ? -5.753 56.659 54.873 1.00 41.22 117 HIS A C 1
ATOM 1621 O O . HIS A 1 110 ? -5.729 56.865 56.095 1.00 43.44 117 HIS A O 1
ATOM 1635 N N . TYR A 1 111 ? -6.013 55.471 54.345 1.00 39.87 118 TYR A N 1
ATOM 1636 C CA . TYR A 1 111 ? -6.718 54.435 55.081 1.00 40.52 118 TYR A CA 1
ATOM 1637 C C . TYR A 1 111 ? -5.899 53.162 55.060 1.00 44.93 118 TYR A C 1
ATOM 1638 O O . TYR A 1 111 ? -5.703 52.560 54.006 1.00 41.75 118 TYR A O 1
ATOM 1656 N N . LEU A 1 112 ? -5.396 52.774 56.213 1.00 38.93 119 LEU A N 1
ATOM 1657 C CA . LEU A 1 112 ? -4.762 51.478 56.358 1.00 36.44 119 LEU A CA 1
ATOM 1658 C C . LEU A 1 112 ? -5.843 50.434 56.593 1.00 37.42 119 LEU A C 1
ATOM 1659 O O . LEU A 1 112 ? -6.736 50.614 57.424 1.00 39.96 119 LEU A O 1
ATOM 1675 N N . CYS A 1 113 ? -5.771 49.369 55.817 1.00 29.30 120 CYS A N 1
ATOM 1676 C CA . CYS A 1 113 ? -6.707 48.268 55.815 1.00 34.13 120 CYS A CA 1
ATOM 1677 C C . CYS A 1 113 ? -5.985 47.041 56.347 1.00 38.24 120 CYS A C 1
ATOM 1678 O O . CYS A 1 113 ? -5.032 46.555 55.731 1.00 35.46 120 CYS A O 1
ATOM 1686 N N . GLU A 1 114 ? -6.438 46.528 57.473 1.00 29.83 121 GLU A N 1
ATOM 1687 C CA . GLU A 1 114 ? -5.802 45.355 58.037 1.00 31.60 121 GLU A CA 1
ATOM 1688 C C . GLU A 1 114 ? -6.823 44.250 58.239 1.00 32.24 121 GLU A C 1
ATOM 1689 O O . GLU A 1 114 ? -7.991 44.509 58.527 1.00 35.39 121 GLU A O 1
ATOM 1701 N N . LEU A 1 115 ? -6.350 43.044 58.214 1.00 29.50 122 LEU A N 1
ATOM 1702 C CA . LEU A 1 115 ? -7.180 41.950 58.449 1.00 33.92 122 LEU A CA 1
ATOM 1703 C C . LEU A 1 115 ? -7.507 41.879 59.934 1.00 33.47 122 LEU A C 1
ATOM 1704 O O . LEU A 1 115 ? -6.699 42.105 60.759 1.00 33.26 122 LEU A O 1
ATOM 1720 N N . LYS A 1 116 ? -8.764 41.657 60.268 1.00 30.21 123 LYS A N 1
ATOM 1721 C CA . LYS A 1 1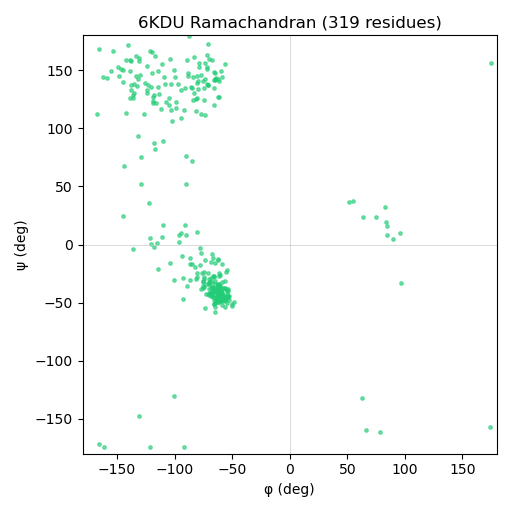16 ? -9.229 41.565 61.632 1.00 36.36 123 LYS A CA 1
ATOM 1722 C C . LYS A 1 116 ? -9.199 40.141 62.120 1.00 32.75 123 LYS A C 1
ATOM 1723 O O . LYS A 1 116 ? -9.870 39.361 61.614 1.00 28.12 123 LYS A O 1
ATOM 1740 N N . ILE A 1 117 ? -8.391 39.832 63.097 1.00 27.87 124 ILE A N 1
ATOM 1741 C CA . ILE A 1 117 ? -8.272 38.518 63.595 1.00 27.94 124 ILE A CA 1
ATOM 1742 C C . ILE A 1 117 ? -9.234 38.252 64.731 1.00 34.86 124 ILE A C 1
ATOM 1743 O O . ILE A 1 117 ? -9.387 39.051 65.572 1.00 32.96 124 ILE A O 1
ATOM 1759 N N . ASP A 1 118 ? -9.906 37.128 64.721 1.00 33.36 125 ASP A N 1
ATOM 1760 C CA . ASP A 1 118 ? -10.812 36.802 65.800 1.00 33.46 125 ASP A CA 1
ATOM 1761 C C . ASP A 1 118 ? -10.072 36.037 66.899 1.00 36.41 125 ASP A C 1
ATOM 1762 O O . ASP A 1 118 ? -10.184 34.822 67.033 1.00 35.82 125 ASP A O 1
ATOM 1771 N N . GLY A 1 119 ? -9.283 36.750 67.686 1.00 31.70 126 GLY A N 1
ATOM 1772 C CA . GLY A 1 119 ? -8.457 36.157 68.710 1.00 35.24 126 GLY A CA 1
ATOM 1773 C C . GLY A 1 119 ? -8.635 36.883 70.039 1.00 32.74 126 GLY A C 1
ATOM 1774 O O . GLY A 1 119 ? -9.697 37.429 70.333 1.00 30.43 126 GLY A O 1
ATOM 1778 N N . VAL A 1 120 ? -7.554 36.926 70.813 1.00 30.33 127 VAL A N 1
ATOM 1779 C CA . VAL A 1 120 ? -7.551 37.484 72.163 1.00 30.10 127 VAL A CA 1
ATOM 1780 C C . VAL A 1 120 ? -6.576 38.660 72.191 1.00 29.46 127 VAL A C 1
ATOM 1781 O O . VAL A 1 120 ? -5.388 38.486 71.919 1.00 30.59 127 VAL A O 1
ATOM 1794 N N . ALA A 1 121 ? -7.061 39.836 72.551 1.00 31.46 128 ALA A N 1
ATOM 1795 C CA . ALA A 1 121 ? -6.225 41.029 72.537 1.00 34.50 128 ALA A CA 1
ATOM 1796 C C . ALA A 1 121 ? -5.192 40.963 73.654 1.00 33.79 128 ALA A C 1
ATOM 1797 O O . ALA A 1 121 ? -5.482 40.498 74.763 1.00 33.86 128 ALA A O 1
ATOM 1804 N N . LEU A 1 122 ? -3.954 41.349 73.328 1.00 30.83 129 LEU A N 1
ATOM 1805 C CA . LEU A 1 122 ? -2.853 41.337 74.291 1.00 28.54 129 LEU A CA 1
ATOM 1806 C C . LEU A 1 122 ? -2.024 42.608 74.114 1.00 38.84 129 LEU A C 1
ATOM 1807 O O . LEU A 1 122 ? -1.722 43.024 72.983 1.00 35.82 129 LEU A O 1
ATOM 1823 N N . SER A 1 123 ? -1.722 43.256 75.233 1.00 31.71 130 SER A N 1
ATOM 1824 C CA . SER A 1 123 ? -0.896 44.456 75.271 1.00 26.85 130 SER A CA 1
ATOM 1825 C C . SER A 1 123 ? 0.467 44.116 75.871 1.00 28.14 130 SER A C 1
ATOM 1826 O O . SER A 1 123 ? 0.555 43.583 76.988 1.00 34.07 130 SER A O 1
ATOM 1834 N N . LEU A 1 124 ? 1.526 44.392 75.118 1.00 26.78 131 LEU A N 1
ATOM 1835 C CA . LEU A 1 124 ? 2.902 44.144 75.530 1.00 26.70 131 LEU A CA 1
ATOM 1836 C C . LEU A 1 124 ? 3.601 45.466 75.817 1.00 31.45 131 LEU A C 1
ATOM 1837 O O . LEU A 1 124 ? 3.456 46.418 75.044 1.00 28.06 131 LEU A O 1
ATOM 1853 N N . VAL A 1 125 ? 4.387 45.516 76.897 1.00 28.71 132 VAL A N 1
ATOM 1854 C CA . VAL A 1 125 ? 5.244 46.663 77.198 1.00 31.56 132 VAL A CA 1
ATOM 1855 C C . VAL A 1 125 ? 6.698 46.216 77.198 1.00 29.05 132 VAL A C 1
ATOM 1856 O O . VAL A 1 125 ? 7.055 45.225 77.854 1.00 31.16 132 VAL A O 1
ATOM 1869 N N . TYR A 1 126 ? 7.519 46.947 76.451 1.00 26.58 133 TYR A N 1
ATOM 1870 C CA . TYR A 1 126 ? 8.963 46.803 76.393 1.00 32.09 133 TYR A CA 1
ATOM 1871 C C . TYR A 1 126 ? 9.590 48.065 76.982 1.00 32.97 133 TYR A C 1
ATOM 1872 O O . TYR A 1 126 ? 9.236 49.183 76.587 1.00 32.49 133 TYR A O 1
ATOM 1890 N N . ARG A 1 127 ? 10.517 47.885 77.915 1.00 35.38 134 ARG A N 1
ATOM 1891 C CA . ARG A 1 127 ? 11.244 48.984 78.529 1.00 37.95 134 ARG A CA 1
ATOM 1892 C C . ARG A 1 127 ? 12.717 48.780 78.218 1.00 31.31 134 ARG A C 1
ATOM 1893 O O . ARG A 1 127 ? 13.268 47.705 78.469 1.00 31.02 134 ARG A O 1
ATOM 1914 N N . GLU A 1 128 ? 13.323 49.786 77.595 1.00 37.40 135 GLU A N 1
ATOM 1915 C CA . GLU A 1 128 ? 14.719 49.708 77.178 1.00 44.06 135 GLU A CA 1
ATOM 1916 C C . GLU A 1 128 ? 14.984 48.446 76.361 1.00 38.80 135 GLU A C 1
ATOM 1917 O O . GLU A 1 128 ? 16.031 47.814 76.481 1.00 37.69 135 GLU A O 1
ATOM 1929 N N . GLY A 1 129 ? 14.015 48.052 75.537 1.00 35.34 136 GLY A N 1
ATOM 1930 C CA . GLY A 1 129 ? 14.241 46.933 74.662 1.00 35.89 136 GLY A CA 1
ATOM 1931 C C . GLY A 1 129 ? 13.989 45.576 75.266 1.00 39.37 136 GLY A C 1
ATOM 1932 O O . GLY A 1 129 ? 14.252 44.561 74.599 1.00 35.53 136 GLY A O 1
ATOM 1936 N N . ARG A 1 130 ? 13.426 45.520 76.466 1.00 31.80 137 ARG A N 1
ATOM 1937 C CA . ARG A 1 130 ? 13.101 44.256 77.105 1.00 31.14 137 ARG A CA 1
ATOM 1938 C C . ARG A 1 130 ? 11.641 44.185 77.513 1.00 29.69 137 ARG A C 1
ATOM 1939 O O . ARG A 1 130 ? 11.070 45.150 78.014 1.00 29.23 137 ARG A O 1
ATOM 1960 N N . LEU A 1 131 ? 11.050 43.024 77.288 1.00 30.25 138 LEU A N 1
ATOM 1961 C CA . LEU A 1 131 ? 9.677 42.775 77.669 1.00 31.75 138 LEU A CA 1
ATOM 1962 C C . LEU A 1 131 ? 9.490 42.786 79.192 1.00 32.93 138 LEU A C 1
ATOM 1963 O O . LEU A 1 131 ? 10.030 41.934 79.909 1.00 31.11 138 LEU A O 1
ATOM 1979 N N . THR A 1 132 ? 8.648 43.691 79.670 1.00 28.98 139 THR A N 1
ATOM 1980 C CA . THR A 1 132 ? 8.394 43.784 81.104 1.00 33.41 139 THR A CA 1
ATOM 1981 C C . THR A 1 132 ? 6.975 43.441 81.484 1.00 31.45 139 THR A C 1
ATOM 1982 O O . THR A 1 132 ? 6.745 43.078 82.637 1.00 30.39 139 THR A O 1
ATOM 1993 N N . ARG A 1 133 ? 6.020 43.509 80.559 1.00 33.11 140 ARG A N 1
ATOM 1994 C CA . ARG A 1 133 ? 4.653 43.260 80.986 1.00 34.63 140 ARG A CA 1
ATOM 1995 C C . ARG A 1 133 ? 3.778 42.857 79.810 1.00 30.89 140 ARG A C 1
ATOM 1996 O O . ARG A 1 133 ? 3.963 43.335 78.707 1.0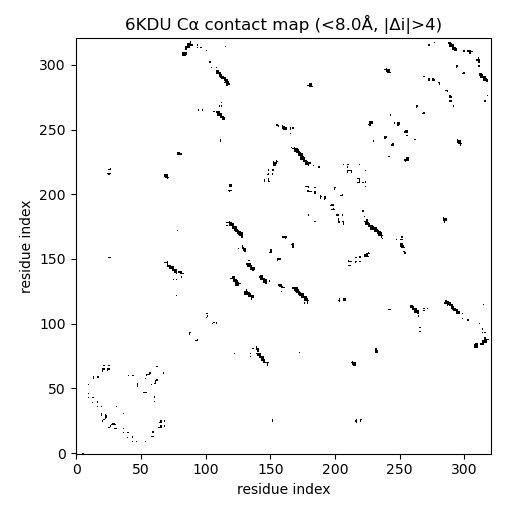0 34.05 140 ARG A O 1
ATOM 2017 N N . ALA A 1 134 ? 2.860 41.941 80.046 1.00 30.19 141 ALA A N 1
ATOM 2018 C CA . ALA A 1 134 ? 1.852 41.621 79.046 1.00 31.76 141 ALA A CA 1
ATOM 2019 C C . ALA A 1 134 ? 0.541 41.489 79.779 1.00 31.03 141 ALA A C 1
ATOM 2020 O O . ALA A 1 134 ? 0.490 40.881 80.859 1.00 33.13 141 ALA A O 1
ATOM 2027 N N . SER A 1 135 ? -0.512 42.049 79.199 1.00 29.83 142 SER A N 1
ATOM 2028 C CA . SER A 1 135 ? -1.786 42.029 79.879 1.00 30.64 142 SER A CA 1
ATOM 2029 C C . SER A 1 135 ? -2.932 41.982 78.893 1.00 31.38 142 SER A C 1
ATOM 2030 O O . SER A 1 135 ? -2.826 42.453 77.757 1.00 31.71 142 SER A O 1
ATOM 2038 N N . THR A 1 136 ? -4.033 41.399 79.363 1.00 32.57 143 THR A N 1
ATOM 2039 C CA . THR A 1 136 ? -5.283 41.357 78.638 1.00 32.09 143 THR A CA 1
ATOM 2040 C C . THR A 1 136 ? -5.890 42.743 78.621 1.00 32.60 143 THR A C 1
ATOM 2041 O O . THR A 1 136 ? -5.409 43.662 79.283 1.00 34.55 143 THR A O 1
ATOM 2052 N N . ARG A 1 137 ? -6.966 42.890 77.854 1.00 32.06 144 ARG A N 1
ATOM 2053 C CA . ARG A 1 137 ? -7.593 44.197 77.702 1.00 38.84 144 ARG A CA 1
ATOM 2054 C C . ARG A 1 137 ? -8.247 44.643 79.009 1.00 36.70 144 ARG A C 1
ATOM 2055 O O . ARG A 1 137 ? -8.137 45.811 79.388 1.00 35.74 144 ARG A O 1
ATOM 2076 N N . GLY A 1 138 ? -8.968 43.735 79.667 1.00 34.46 145 GLY A N 1
ATOM 2077 C CA . GLY A 1 138 ? -9.725 44.077 80.863 1.00 41.11 145 GLY A CA 1
ATOM 2078 C C . GLY A 1 138 ? -10.788 45.097 80.507 1.00 47.01 145 GLY A C 1
ATOM 2079 O O . GLY A 1 138 ? -11.500 44.959 79.509 1.00 44.96 145 GLY A O 1
ATOM 2083 N N . ASP A 1 139 ? -10.880 46.157 81.304 1.00 44.88 146 ASP A N 1
ATOM 2084 C CA . ASP A 1 139 ? -11.868 47.202 81.074 1.00 38.11 146 ASP A CA 1
ATOM 2085 C C . ASP A 1 139 ? -11.305 48.346 80.270 1.00 42.39 146 ASP A C 1
ATOM 2086 O O . ASP A 1 139 ? -11.952 49.383 80.162 1.00 48.85 146 ASP A O 1
ATOM 2095 N N . GLY A 1 140 ? -10.110 48.187 79.706 1.00 47.45 147 GLY A N 1
ATOM 2096 C CA . GLY A 1 140 ? -9.499 49.198 78.891 1.00 40.51 147 GLY A CA 1
ATOM 2097 C C . GLY A 1 140 ? -8.520 50.082 79.634 1.00 42.48 147 GLY A C 1
ATOM 2098 O O . GLY A 1 140 ? -7.543 50.536 79.038 1.00 44.90 147 GLY A O 1
ATOM 2102 N N . ARG A 1 141 ? -8.760 50.358 80.914 1.00 43.44 148 ARG A N 1
ATOM 2103 C CA . ARG A 1 141 ? -7.737 51.035 81.711 1.00 44.68 148 ARG A CA 1
ATOM 2104 C C . ARG A 1 141 ? -6.806 50.019 82.361 1.00 38.23 148 ARG A C 1
ATOM 2105 O O . ARG A 1 141 ? -5.594 50.243 82.479 1.00 35.98 148 ARG A O 1
ATOM 2109 N N . THR A 1 142 ? -7.370 48.886 82.754 1.00 39.24 149 THR A N 1
ATOM 2110 C CA . THR A 1 142 ? -6.717 47.904 83.592 1.00 39.26 149 THR A CA 1
ATOM 2111 C C . THR A 1 142 ? -6.988 46.535 82.997 1.00 36.41 149 THR A C 1
ATOM 2112 O O . THR A 1 142 ? -8.132 46.234 82.659 1.00 40.60 149 THR A O 1
ATOM 2123 N N . GLY A 1 143 ? -5.938 45.735 82.822 1.00 38.62 150 GLY A N 1
ATOM 2124 C CA . GLY A 1 143 ? -6.083 44.346 82.404 1.00 36.78 150 GLY A CA 1
ATOM 2125 C C . GLY A 1 143 ? -5.487 43.357 83.395 1.00 38.52 150 GLY A C 1
ATOM 2126 O O . GLY A 1 143 ? -5.022 43.747 84.473 1.00 38.68 150 GLY A O 1
ATOM 2130 N N . GLU A 1 144 ? -5.465 42.079 83.030 1.00 32.68 151 GLU A N 1
ATOM 2131 C CA . GLU A 1 144 ? -4.873 41.060 83.877 1.00 34.96 151 GLU A CA 1
ATOM 2132 C C . GLU A 1 144 ? -3.448 40.777 83.433 1.00 36.44 151 GLU A C 1
ATOM 2133 O O . GLU A 1 144 ? -3.164 40.661 82.233 1.00 29.76 151 GLU A O 1
ATOM 2145 N N . ASP A 1 145 ? -2.561 40.634 84.408 1.00 32.07 152 ASP A N 1
ATOM 2146 C CA . ASP A 1 145 ? -1.147 40.351 84.153 1.00 34.29 152 ASP A CA 1
ATOM 2147 C C . ASP A 1 145 ? -0.990 38.903 83.712 1.00 36.24 152 ASP A C 1
ATOM 2148 O O . ASP A 1 145 ? -1.210 37.999 84.513 1.00 33.72 152 ASP A O 1
ATOM 2157 N N . VAL A 1 146 ? -0.631 38.676 82.435 1.00 34.22 153 VAL A N 1
ATOM 2158 C CA . VAL A 1 146 ? -0.260 37.343 81.960 1.00 31.25 153 VAL A CA 1
ATOM 2159 C C . VAL A 1 146 ? 1.132 37.354 81.371 1.00 32.86 153 VAL A C 1
ATOM 2160 O O . VAL A 1 146 ? 1.418 36.641 80.389 1.00 31.01 153 VAL A O 1
ATOM 2173 N N . THR A 1 147 ? 2.009 38.164 81.970 1.00 27.85 154 THR A N 1
ATOM 2174 C CA . THR A 1 147 ? 3.373 38.299 81.468 1.00 29.16 154 THR A CA 1
ATOM 2175 C C . THR A 1 147 ? 4.063 36.957 81.237 1.00 30.82 154 THR A C 1
ATOM 2176 O O . THR A 1 147 ? 4.689 36.748 80.191 1.00 29.47 154 THR A O 1
ATOM 2187 N N . LEU A 1 148 ? 4.061 36.067 82.238 1.00 28.70 155 LEU A N 1
ATOM 2188 C CA . LEU A 1 148 ? 4.794 34.806 82.071 1.00 31.23 155 LEU A CA 1
ATOM 2189 C C . LEU A 1 148 ? 4.252 33.962 80.914 1.00 27.87 155 LEU A C 1
ATOM 2190 O O . LEU A 1 148 ? 5.020 33.326 80.188 1.00 29.91 155 LEU A O 1
ATOM 2206 N N . ASN A 1 149 ? 2.938 33.911 80.752 1.00 29.39 156 ASN A N 1
ATOM 2207 C CA . ASN A 1 149 ? 2.350 33.179 79.633 1.00 32.16 156 ASN A CA 1
ATOM 2208 C C . ASN A 1 149 ? 2.802 33.746 78.293 1.00 30.23 156 ASN A C 1
ATOM 2209 O O . ASN A 1 149 ? 3.140 32.989 77.374 1.00 30.06 156 ASN A O 1
ATOM 2220 N N . ALA A 1 150 ? 2.857 35.076 78.178 1.00 31.57 157 ALA A N 1
ATOM 2221 C CA . ALA A 1 150 ? 3.213 35.714 76.913 1.00 29.59 157 ALA A CA 1
ATOM 2222 C C . ALA A 1 150 ? 4.679 35.496 76.589 1.00 37.06 157 ALA A C 1
ATOM 2223 O O . ALA A 1 150 ? 5.050 35.351 75.412 1.00 31.79 157 ALA A O 1
ATOM 2230 N N . ARG A 1 151 ? 5.520 35.449 77.622 1.00 31.75 158 ARG A N 1
ATOM 2231 C CA . ARG A 1 151 ? 6.930 35.147 77.422 1.00 33.96 158 ARG A CA 1
ATOM 2232 C C . ARG A 1 151 ? 7.137 33.757 76.851 1.00 33.02 158 ARG A C 1
ATOM 2233 O O . ARG A 1 151 ? 8.271 33.430 76.515 1.00 34.31 158 ARG A O 1
ATOM 2254 N N . THR A 1 152 ? 6.107 32.891 76.834 1.00 33.66 159 THR A N 1
ATOM 2255 C CA . THR A 1 152 ? 6.296 31.553 76.258 1.00 32.01 159 THR A CA 1
ATOM 2256 C C . THR A 1 152 ? 5.895 31.500 74.803 1.00 34.28 159 THR A C 1
ATOM 2257 O O . THR A 1 152 ? 6.156 30.486 74.141 1.00 34.17 159 THR A O 1
ATOM 2268 N N . ILE A 1 153 ? 5.259 32.561 74.311 1.00 33.62 160 ILE A N 1
ATOM 2269 C CA . ILE A 1 153 ? 4.785 32.612 72.936 1.00 34.56 160 ILE A CA 1
ATOM 2270 C C . ILE A 1 153 ? 5.976 32.825 72.011 1.00 33.09 160 ILE A C 1
ATOM 2271 O O . ILE A 1 153 ? 6.719 33.802 72.154 1.00 32.46 160 ILE A O 1
ATOM 2287 N N . ALA A 1 154 ? 6.139 31.922 71.042 1.00 33.69 161 ALA A N 1
ATOM 2288 C CA . ALA A 1 154 ? 7.308 31.961 70.160 1.00 34.78 161 ALA A CA 1
ATOM 2289 C C . ALA A 1 154 ? 7.374 33.253 69.372 1.00 31.71 161 ALA A C 1
ATOM 2290 O O . ALA A 1 154 ? 8.464 33.742 69.077 1.00 30.90 161 ALA A O 1
ATOM 2297 N N . ASP A 1 155 ? 6.226 33.796 68.970 1.00 32.10 162 ASP A N 1
ATOM 2298 C CA . ASP A 1 155 ? 6.264 35.021 68.194 1.00 33.14 162 ASP A CA 1
ATOM 2299 C C . ASP A 1 155 ? 6.616 36.248 69.030 1.00 33.87 162 ASP A C 1
ATOM 2300 O O . ASP A 1 155 ? 6.880 37.302 68.445 1.00 33.70 162 ASP A O 1
ATOM 2309 N N . VAL A 1 156 ? 6.581 36.176 70.352 1.00 33.33 163 VAL A N 1
ATOM 2310 C CA . VAL A 1 156 ? 6.810 37.342 71.208 1.00 30.35 163 VAL A CA 1
ATOM 2311 C C . VAL A 1 156 ? 8.300 37.356 71.597 1.00 31.46 163 VAL A C 1
ATOM 2312 O O . VAL A 1 156 ? 8.692 36.540 72.435 1.00 35.63 163 VAL A O 1
ATOM 2325 N N . PRO A 1 157 ? 9.101 38.262 71.082 1.00 30.41 164 PRO A N 1
ATOM 2326 C CA . PRO A 1 157 ? 10.510 38.255 71.481 1.00 33.23 164 PRO A CA 1
ATOM 2327 C C . PRO A 1 157 ? 10.683 38.860 72.866 1.00 34.35 164 PRO A C 1
ATOM 2328 O O . PRO A 1 157 ? 9.942 39.753 73.274 1.00 33.71 164 PRO A O 1
ATOM 2339 N N . GLU A 1 158 ? 11.648 38.313 73.611 1.00 36.04 165 GLU A N 1
ATOM 2340 C CA . GLU A 1 158 ? 11.975 38.865 74.920 1.00 38.42 165 GLU A CA 1
ATOM 2341 C C . GLU A 1 158 ? 12.648 40.219 74.799 1.00 29.73 165 GLU A C 1
ATOM 2342 O O . GLU A 1 158 ? 12.445 41.087 75.644 1.00 33.70 165 GLU A O 1
ATOM 2354 N N . ARG A 1 159 ? 13.408 40.426 73.752 1.00 28.56 166 ARG A N 1
ATOM 2355 C CA . ARG A 1 159 ? 14.198 41.627 73.548 1.00 32.07 166 ARG A CA 1
ATOM 2356 C C . ARG A 1 159 ? 13.988 42.112 72.127 1.00 35.14 166 ARG A C 1
ATOM 2357 O O . ARG A 1 159 ? 13.822 41.309 71.203 1.00 34.99 166 ARG A O 1
ATOM 2378 N N . LEU A 1 160 ? 13.984 43.426 71.959 1.00 33.89 167 LEU A N 1
ATOM 2379 C CA . LEU A 1 160 ? 13.859 44.028 70.649 1.00 31.57 167 LEU A CA 1
ATOM 2380 C C . LEU A 1 160 ? 15.216 44.118 69.952 1.00 38.63 167 LEU A C 1
ATOM 2381 O O . LEU A 1 160 ? 16.251 44.340 70.580 1.00 37.25 167 LEU A O 1
ATOM 2397 N N . THR A 1 161 ? 15.208 43.937 68.642 1.00 37.92 168 THR A N 1
ATOM 2398 C CA . THR A 1 161 ? 16.461 43.915 67.871 1.00 42.13 168 THR A CA 1
ATOM 2399 C C . THR A 1 161 ? 16.905 45.326 67.506 1.00 43.62 168 THR A C 1
ATOM 2400 O O . THR A 1 161 ? 16.116 46.088 66.936 1.00 36.19 168 THR A O 1
ATOM 2411 N N . PRO A 1 162 ? 18.122 45.733 67.869 1.00 47.92 169 PRO A N 1
ATOM 2412 C CA . PRO A 1 162 ? 18.564 47.077 67.516 1.00 51.82 169 PRO A CA 1
ATOM 2413 C C . PRO A 1 162 ? 18.844 47.182 66.039 1.00 61.83 169 PRO A C 1
ATOM 2414 O O . PRO A 1 162 ? 19.170 46.201 65.365 1.00 55.17 169 PRO A O 1
ATOM 2425 N N . GLY A 1 163 ? 18.694 48.399 65.549 1.00 66.50 170 GLY A N 1
ATOM 2426 C CA . GLY A 1 163 ? 18.951 48.736 64.168 1.00 77.78 170 GLY A CA 1
ATOM 2427 C C . GLY A 1 163 ? 19.100 50.242 64.104 1.00 84.78 170 GLY A C 1
ATOM 2428 O O . GLY A 1 163 ? 18.434 50.953 64.873 1.00 81.70 170 GLY A O 1
ATOM 2432 N N . ASP A 1 164 ? 19.993 50.753 63.250 1.00 90.72 171 ASP A N 1
ATOM 2433 C CA . ASP A 1 164 ? 20.206 52.197 63.229 1.00 90.06 171 ASP A CA 1
ATOM 2434 C C . ASP A 1 164 ? 19.055 52.913 62.526 1.00 82.76 171 ASP A C 1
ATOM 2435 O O . ASP A 1 164 ? 18.725 54.041 62.897 1.00 75.97 171 ASP A O 1
ATOM 2442 N N . ASP A 1 165 ? 18.420 52.269 61.539 1.00 77.85 172 ASP A N 1
ATOM 2443 C CA . ASP A 1 165 ? 17.207 52.824 60.947 1.00 72.71 172 ASP A CA 1
ATOM 2444 C C . ASP A 1 165 ? 16.179 53.164 62.018 1.00 63.97 172 ASP A C 1
ATOM 2445 O O . ASP A 1 165 ? 15.585 54.248 62.014 1.00 52.24 172 ASP A O 1
ATOM 2454 N N . TYR A 1 166 ? 15.934 52.234 62.934 1.00 54.30 173 TYR A N 1
ATOM 2455 C CA . TYR A 1 166 ? 14.838 52.366 63.891 1.00 50.34 173 TYR A CA 1
ATOM 2456 C C . TYR A 1 166 ? 15.365 52.071 65.291 1.00 43.16 173 TYR A C 1
ATOM 2457 O O . TYR A 1 166 ? 15.429 50.905 65.690 1.00 37.54 173 TYR A O 1
ATOM 2475 N N . PRO A 1 167 ? 15.781 53.102 66.049 1.00 47.00 174 PRO A N 1
ATOM 2476 C CA . PRO A 1 167 ? 16.352 52.858 67.392 1.00 44.45 174 PRO A CA 1
ATOM 2477 C C . PRO A 1 167 ? 15.331 52.239 68.342 1.00 31.78 174 PRO A C 1
ATOM 2478 O O . PRO A 1 167 ? 14.150 52.580 68.316 1.00 38.24 174 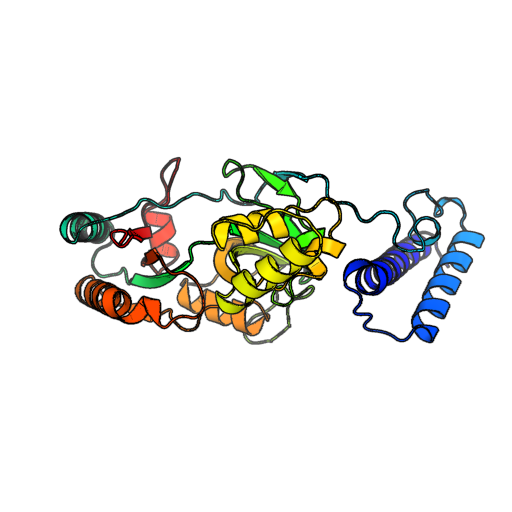PRO A O 1
ATOM 2489 N N . VAL A 1 168 ? 15.795 51.338 69.195 1.00 38.81 175 VAL A N 1
ATOM 2490 C CA . VAL A 1 168 ? 14.870 50.732 70.167 1.00 41.54 175 VAL A CA 1
ATOM 2491 C C . VAL A 1 168 ? 14.300 51.811 71.070 1.00 40.29 175 VAL A C 1
ATOM 2492 O O . VAL A 1 168 ? 15.048 52.631 71.599 1.00 40.94 175 VAL A O 1
ATOM 2505 N N . PRO A 1 169 ? 12.992 51.915 71.203 1.00 43.18 176 PRO A N 1
ATOM 2506 C CA . PRO A 1 169 ? 12.411 52.957 72.055 1.00 38.77 176 PRO A CA 1
ATOM 2507 C C . PRO A 1 169 ? 12.714 52.726 73.519 1.00 41.20 176 PRO A C 1
ATOM 2508 O O . PRO A 1 169 ? 12.962 51.598 73.952 1.00 34.79 176 PRO A O 1
ATOM 2519 N N . GLU A 1 170 ? 12.627 53.817 74.301 1.00 40.44 177 GLU A N 1
ATOM 2520 C CA . GLU A 1 170 ? 12.801 53.691 75.751 1.00 42.45 177 GLU A CA 1
ATOM 2521 C C . GLU A 1 170 ? 11.616 52.948 76.350 1.00 32.90 177 GLU A C 1
ATOM 2522 O O . GLU A 1 170 ? 11.787 52.033 77.154 1.00 33.67 177 GLU A O 1
ATOM 2534 N N . VAL A 1 171 ? 10.419 53.261 75.887 1.00 36.49 178 VAL A N 1
ATOM 2535 C CA . VAL A 1 171 ? 9.218 52.539 76.255 1.00 39.62 178 VAL A CA 1
ATOM 2536 C C . VAL A 1 171 ? 8.422 52.302 74.978 1.00 38.19 178 VAL A C 1
ATOM 2537 O O . VAL A 1 171 ? 8.273 53.208 74.152 1.00 32.89 178 VAL A O 1
ATOM 2550 N N . LEU A 1 172 ? 7.873 51.100 74.852 1.00 34.62 179 LEU A N 1
ATOM 2551 C CA . LEU A 1 172 ? 7.010 50.722 73.732 1.00 32.41 179 LEU A CA 1
ATOM 2552 C C . LEU A 1 172 ? 5.898 49.841 74.276 1.00 31.63 179 LEU A C 1
ATOM 2553 O O . LEU A 1 172 ? 6.156 48.741 74.771 1.00 31.65 179 LEU A O 1
ATOM 2569 N N . GLU A 1 173 ? 4.686 50.347 74.225 1.00 29.90 180 GLU A N 1
ATOM 2570 C CA . GLU A 1 173 ? 3.480 49.572 74.407 1.00 32.70 180 GLU A CA 1
ATOM 2571 C C . GLU A 1 173 ? 2.891 49.233 73.037 1.00 32.82 180 GLU A C 1
ATOM 2572 O O . GLU A 1 173 ? 2.498 50.142 72.297 1.00 35.44 180 GLU A O 1
ATOM 2584 N N . VAL A 1 174 ? 2.808 47.953 72.706 1.00 30.58 181 VAL A N 1
ATOM 2585 C CA . VAL A 1 174 ? 2.335 47.472 71.450 1.00 32.09 181 VAL A CA 1
ATOM 2586 C C . VAL A 1 174 ? 1.183 46.501 71.620 1.00 33.55 181 VAL A C 1
ATOM 2587 O O . VAL A 1 174 ? 1.196 45.690 72.462 1.00 34.48 181 VAL A O 1
ATOM 2600 N N . ARG A 1 175 ? 0.121 46.700 70.906 1.00 25.04 182 ARG A N 1
ATOM 2601 C CA . ARG A 1 175 ? -1.004 45.883 71.046 1.00 27.45 182 ARG A CA 1
ATOM 2602 C C . ARG A 1 175 ? -1.013 44.904 69.940 1.00 34.72 182 ARG A C 1
ATOM 2603 O O . ARG A 1 175 ? -0.645 45.222 68.871 1.00 32.75 182 ARG A O 1
ATOM 2624 N N . GLY A 1 176 ? -1.569 43.747 70.172 1.00 31.03 183 GLY A N 1
ATOM 2625 C CA . GLY A 1 176 ? -1.710 42.724 69.216 1.00 35.53 183 GLY A CA 1
ATOM 2626 C C . GLY A 1 176 ? -2.733 41.629 69.502 1.00 36.65 183 GLY A C 1
ATOM 2627 O O . GLY A 1 176 ? -3.431 41.705 70.414 1.00 32.59 183 GLY A O 1
ATOM 2631 N N . GLU A 1 177 ? -2.809 40.602 68.695 1.00 34.22 184 GLU A N 1
ATOM 2632 C CA . GLU A 1 177 ? -3.791 39.567 68.879 1.00 34.31 184 GLU A CA 1
ATOM 2633 C C . GLU A 1 177 ? -3.190 38.167 68.999 1.00 29.61 184 GLU A C 1
ATOM 2634 O O . GLU A 1 177 ? -2.368 37.832 68.245 1.00 29.96 184 GLU A O 1
ATOM 2646 N N . VAL A 1 178 ? -3.616 37.381 69.973 1.00 29.64 185 VAL A N 1
ATOM 2647 C CA . VAL A 1 178 ? -3.132 36.021 70.157 1.00 29.97 185 VAL A CA 1
ATOM 2648 C C . VAL A 1 178 ? -4.183 35.127 69.562 1.00 32.40 185 VAL A C 1
ATOM 2649 O O . VAL A 1 178 ? -5.347 35.339 69.742 1.00 26.68 185 VAL A O 1
ATOM 2662 N N . PHE A 1 179 ? -3.753 34.052 68.958 1.00 30.17 186 PHE A N 1
ATOM 2663 C CA . PHE A 1 179 ? -4.677 33.169 68.270 1.00 30.32 186 PHE A CA 1
ATOM 2664 C C . PHE A 1 179 ? -4.004 31.847 67.966 1.00 30.80 186 PHE A C 1
ATOM 2665 O O . PHE A 1 179 ? -2.778 31.739 68.029 1.00 28.16 186 PHE A O 1
ATOM 2682 N N . PHE A 1 180 ? -4.827 30.861 67.547 1.00 30.45 187 PHE A N 1
ATOM 2683 C CA . PHE A 1 180 ? -4.323 29.608 66.991 1.00 31.53 187 PHE A CA 1
ATOM 2684 C C . PHE A 1 180 ? -4.585 29.522 65.497 1.00 29.80 187 PHE A C 1
ATOM 2685 O O . PHE A 1 180 ? -5.628 29.956 65.013 1.00 28.91 187 PHE A O 1
ATOM 2702 N N . ARG A 1 181 ? -3.645 28.925 64.780 1.00 31.30 188 ARG A N 1
ATOM 2703 C CA . ARG A 1 181 ? -3.932 28.425 63.448 1.00 30.56 188 ARG A CA 1
ATOM 2704 C C . ARG A 1 181 ? -4.943 27.298 63.528 1.00 32.71 188 ARG A C 1
ATOM 2705 O O . ARG A 1 181 ? -4.978 26.515 64.496 1.00 27.57 188 ARG A O 1
ATOM 2726 N N . LEU A 1 182 ? -5.765 27.220 62.485 1.00 31.44 189 LEU A N 1
ATOM 2727 C CA . LEU A 1 182 ? -6.824 26.214 62.437 1.00 32.97 189 LEU A CA 1
ATOM 2728 C C . LEU A 1 182 ? -6.277 24.805 62.636 1.00 32.00 189 LEU A C 1
ATOM 2729 O O . LEU A 1 182 ? -6.813 24.038 63.439 1.00 30.45 189 LEU A O 1
ATOM 2745 N N . ASP A 1 183 ? -5.194 24.444 61.954 1.00 33.24 190 ASP A N 1
ATOM 2746 C CA . ASP A 1 183 ? -4.689 23.077 62.128 1.00 35.32 190 ASP A CA 1
ATOM 2747 C C . ASP A 1 183 ? -4.194 22.814 63.545 1.00 33.89 190 ASP A C 1
ATOM 2748 O O . ASP A 1 183 ? -4.339 21.693 64.043 1.00 34.31 190 ASP A O 1
ATOM 2757 N N . ASP A 1 184 ? -3.616 23.815 64.217 1.00 31.86 191 ASP A N 1
ATOM 2758 C CA . ASP A 1 184 ? -3.155 23.621 65.593 1.00 32.23 191 ASP A CA 1
ATOM 2759 C C . ASP A 1 184 ? -4.304 23.609 66.596 1.00 32.19 191 ASP A C 1
ATOM 2760 O O . ASP A 1 184 ? -4.233 22.933 67.623 1.00 34.79 191 ASP A O 1
ATOM 2769 N N . PHE A 1 185 ? -5.363 24.364 66.344 1.00 30.74 192 PHE A N 1
ATOM 2770 C CA . PHE A 1 185 ? -6.555 24.226 67.163 1.00 27.50 192 PHE A CA 1
ATOM 2771 C C . PHE A 1 185 ? -7.044 22.780 67.188 1.00 29.45 192 PHE A C 1
ATOM 2772 O O . PHE A 1 185 ? -7.310 22.222 68.268 1.00 29.28 192 PHE A O 1
ATOM 2789 N N . GLN A 1 186 ? -7.183 22.152 66.003 1.00 31.21 193 GLN A N 1
ATOM 2790 C CA . GLN A 1 186 ? -7.682 20.772 65.964 1.00 33.66 193 GLN A CA 1
ATOM 2791 C C . GLN A 1 186 ? -6.723 19.822 66.675 1.00 33.40 193 GLN A C 1
ATOM 2792 O O . GLN A 1 186 ? -7.140 18.983 67.475 1.00 34.38 193 GLN A O 1
ATOM 2806 N N . ALA A 1 187 ? -5.426 19.964 66.410 1.00 34.14 194 ALA A N 1
ATOM 2807 C CA . ALA A 1 187 ? -4.441 19.109 67.053 1.00 35.67 194 ALA A CA 1
ATOM 2808 C C . ALA A 1 187 ? -4.445 19.288 68.562 1.00 38.01 194 ALA A C 1
ATOM 2809 O O . ALA A 1 187 ? -4.260 18.319 69.304 1.00 39.03 194 ALA A O 1
ATOM 2816 N N . LEU A 1 188 ? -4.665 20.511 69.054 1.00 32.81 195 LEU A N 1
ATOM 2817 C CA . LEU A 1 188 ? -4.712 20.658 70.506 1.00 31.69 195 LEU A CA 1
ATOM 2818 C C . LEU A 1 188 ? -5.970 20.000 71.089 1.00 34.86 195 LEU A C 1
ATOM 2819 O O . LEU A 1 188 ? -5.933 19.409 72.182 1.00 34.57 195 LEU A O 1
ATOM 2835 N N . ASN A 1 189 ? -7.103 20.106 70.396 1.00 32.76 196 ASN A N 1
ATOM 2836 C CA . ASN A 1 189 ? -8.293 19.411 70.875 1.00 36.90 196 ASN A CA 1
ATOM 2837 C C . ASN A 1 189 ? -8.075 17.888 70.892 1.00 37.49 196 ASN A C 1
ATOM 2838 O O . ASN A 1 189 ? -8.506 17.216 71.829 1.00 35.42 196 ASN A O 1
ATOM 2849 N N . ALA A 1 190 ? -7.461 17.316 69.846 1.00 38.12 197 ALA A N 1
ATOM 2850 C CA . ALA A 1 190 ? -7.177 15.876 69.881 1.00 44.80 197 ALA A CA 1
ATOM 2851 C C . ALA A 1 190 ? -6.337 15.528 71.114 1.00 44.34 197 ALA A C 1
ATOM 2852 O O . ALA A 1 190 ? -6.710 14.662 71.919 1.00 44.75 197 ALA A O 1
ATOM 2859 N N . SER A 1 191 ? -5.260 16.282 71.344 1.00 41.93 198 SER A N 1
ATOM 2860 C CA . SER A 1 191 ? -4.430 16.049 72.523 1.00 41.89 198 SER A CA 1
ATOM 2861 C C . SER A 1 191 ? -5.245 16.124 73.808 1.00 44.24 198 SER A C 1
ATOM 2862 O O . SER A 1 191 ? -5.102 15.279 74.697 1.00 43.91 198 SER A O 1
ATOM 2870 N N . LEU A 1 192 ? -6.115 17.133 73.933 1.00 44.17 199 LEU A N 1
ATOM 2871 C CA . LEU A 1 192 ? -6.853 17.305 75.181 1.00 38.59 199 LEU A CA 1
ATOM 2872 C C . LEU A 1 192 ? -7.762 16.116 75.445 1.00 46.13 199 LEU A C 1
ATOM 2873 O O . LEU A 1 192 ? -7.922 15.668 76.590 1.00 45.19 199 LEU A O 1
ATOM 2889 N N . VAL A 1 193 ? -8.424 15.644 74.394 1.00 43.92 200 VAL A N 1
ATOM 2890 C CA . VAL A 1 193 ? -9.328 14.515 74.526 1.00 49.07 200 VAL A CA 1
ATOM 2891 C C . VAL A 1 193 ? -8.547 13.269 74.921 1.00 42.86 200 VAL A C 1
ATOM 2892 O O . VAL A 1 193 ? -9.015 12.456 75.709 1.00 47.40 200 VAL A O 1
ATOM 2905 N N . GLU A 1 194 ? -7.342 13.106 74.385 1.00 43.43 201 GLU A N 1
ATOM 2906 C CA . GLU A 1 194 ? -6.547 11.941 74.730 1.00 45.63 201 GLU A CA 1
ATOM 2907 C C . GLU A 1 194 ? -6.241 11.903 76.222 1.00 51.08 201 GLU A C 1
ATOM 2908 O O . GLU A 1 194 ? -6.056 10.829 76.779 1.00 58.97 201 GLU A O 1
ATOM 2914 N N . GLU A 1 195 ? -6.202 13.049 76.886 1.00 49.84 202 GLU A N 1
ATOM 2915 C CA . GLU A 1 195 ? -5.956 13.095 78.311 1.00 48.53 202 GLU A CA 1
ATOM 2916 C C . GLU A 1 195 ? -7.225 13.167 79.134 1.00 54.55 202 GLU A C 1
ATOM 2917 O O . GLU A 1 195 ? -7.143 13.467 80.322 1.00 55.20 202 GLU A O 1
ATOM 2929 N N . GLY A 1 196 ? -8.401 13.022 78.539 1.00 54.36 203 GLY A N 1
ATOM 2930 C CA . GLY A 1 196 ? -9.630 13.083 79.333 1.00 59.00 203 GLY A CA 1
ATOM 2931 C C . GLY A 1 196 ? -10.183 14.461 79.602 1.00 55.86 203 GLY A C 1
ATOM 2932 O O . GLY A 1 196 ? -11.044 14.627 80.473 1.00 52.25 203 GLY A O 1
ATOM 2936 N N . LYS A 1 197 ? -9.737 15.461 78.869 1.00 56.47 204 LYS A N 1
ATOM 2937 C CA . LYS A 1 197 ? -10.266 16.800 79.036 1.00 49.02 204 LYS A CA 1
ATOM 2938 C C . LYS A 1 197 ? -11.222 17.173 77.915 1.00 46.35 204 LYS A C 1
ATOM 2939 O O . LYS A 1 197 ? -11.143 16.655 76.806 1.00 41.20 204 LYS A O 1
ATOM 2958 N N . ALA A 1 198 ? -12.057 18.163 78.195 1.00 42.94 205 ALA A N 1
ATOM 2959 C CA . ALA A 1 198 ? -13.002 18.630 77.193 1.00 43.01 205 ALA A CA 1
ATOM 2960 C C . ALA A 1 198 ? -12.265 19.395 76.093 1.00 40.46 205 ALA A C 1
ATOM 2961 O O . ALA A 1 198 ? -11.313 20.136 76.363 1.00 40.98 205 ALA A O 1
ATOM 2968 N N . PRO A 1 199 ? -12.632 19.178 74.840 1.00 38.08 206 PRO A N 1
ATOM 2969 C CA . PRO A 1 199 ? -12.133 20.048 73.772 1.00 34.67 206 PRO A CA 1
ATOM 2970 C C . PRO A 1 199 ? -12.781 21.432 73.824 1.00 34.14 206 PRO A C 1
ATOM 2971 O O . PRO A 1 199 ? -13.814 21.664 74.462 1.00 33.80 206 PRO A O 1
ATOM 2982 N N . PHE A 1 200 ? -12.144 22.363 73.133 1.00 32.82 207 PHE A N 1
ATOM 2983 C CA . PHE A 1 200 ? -12.679 23.703 72.990 1.00 31.16 207 PHE A CA 1
ATOM 2984 C C . PHE A 1 200 ? -13.599 23.780 71.781 1.00 31.61 207 PHE A C 1
ATOM 2985 O O . PHE A 1 200 ? -13.361 23.134 70.772 1.00 30.64 207 PHE A O 1
ATOM 3002 N N . ALA A 1 201 ? -14.622 24.624 71.869 1.00 33.62 208 ALA A N 1
ATOM 3003 C CA . ALA A 1 201 ? -15.596 24.706 70.790 1.00 33.78 208 ALA A CA 1
ATOM 3004 C C . ALA A 1 201 ? -15.123 25.557 69.625 1.00 37.75 208 ALA A C 1
ATOM 3005 O O . ALA A 1 201 ? -15.625 25.378 68.502 1.00 32.49 208 ALA A O 1
ATOM 3012 N N . ASN A 1 202 ? -14.200 26.489 69.851 1.00 30.79 209 ASN A N 1
ATOM 3013 C CA . ASN A 1 202 ? -13.665 27.273 68.749 1.00 31.01 209 ASN A CA 1
ATOM 3014 C C . ASN A 1 202 ? -12.254 27.759 69.080 1.00 33.19 209 ASN A C 1
ATOM 3015 O O . ASN A 1 202 ? -11.818 27.689 70.243 1.00 29.39 209 ASN A O 1
ATOM 3026 N N . PRO A 1 203 ? -11.521 28.246 68.077 1.00 29.54 210 PRO A N 1
ATOM 3027 C CA . PRO A 1 203 ? -10.094 28.598 68.287 1.00 30.77 210 PRO A CA 1
ATOM 3028 C C . PRO A 1 203 ? -9.884 29.836 69.137 1.00 32.62 210 PRO A C 1
ATOM 3029 O O . PRO A 1 203 ? -8.803 29.991 69.729 1.00 31.30 210 PRO A O 1
ATOM 3040 N N . ARG A 1 204 ? -10.866 30.731 69.182 1.00 29.96 211 ARG A N 1
ATOM 3041 C CA . ARG A 1 204 ? -10.815 31.876 70.085 1.00 33.45 211 ARG A CA 1
ATOM 3042 C C . ARG A 1 204 ? -10.855 31.427 71.542 1.00 32.34 211 ARG A C 1
ATOM 3043 O O . ARG A 1 204 ? -10.006 31.831 72.342 1.00 31.73 211 ARG A O 1
ATOM 3064 N N . ASN A 1 205 ? -11.864 30.628 71.916 1.00 30.62 212 ASN A N 1
ATOM 3065 C CA . ASN A 1 205 ? -11.922 30.085 73.278 1.00 33.35 212 ASN A CA 1
ATOM 3066 C C . ASN A 1 205 ? -10.651 29.318 73.616 1.00 31.08 212 ASN A C 1
ATOM 3067 O O . ASN A 1 205 ? -10.141 29.377 74.744 1.00 32.28 212 ASN A O 1
ATOM 3078 N N . SER A 1 206 ? -10.122 28.609 72.635 1.00 29.16 213 SER A N 1
ATOM 3079 C CA . SER A 1 206 ? -8.950 27.800 72.840 1.00 33.35 213 SER A CA 1
ATOM 3080 C C . SER A 1 206 ? -7.734 28.691 73.082 1.00 33.33 213 SER A C 1
ATOM 3081 O O . SER A 1 206 ? -6.927 28.423 73.977 1.00 31.01 213 SER A O 1
ATOM 3089 N N . ALA A 1 207 ? -7.609 29.783 72.335 1.00 30.37 214 ALA A N 1
ATOM 3090 C CA . ALA A 1 207 ? -6.491 30.677 72.587 1.00 32.07 214 ALA A CA 1
ATOM 3091 C C . ALA A 1 207 ? -6.607 31.357 73.942 1.00 32.11 214 ALA A C 1
ATOM 3092 O O . ALA A 1 207 ? -5.596 31.513 74.628 1.00 28.53 214 ALA A O 1
ATOM 3099 N N . ALA A 1 208 ? -7.800 31.872 74.293 1.00 28.84 215 ALA A N 1
ATOM 3100 C CA . ALA A 1 208 ? -7.977 32.543 75.583 1.00 32.53 215 ALA A CA 1
ATOM 3101 C C . ALA A 1 208 ? -7.647 31.592 76.720 1.00 32.97 215 ALA A C 1
ATOM 3102 O O . ALA A 1 208 ? -6.912 31.938 77.645 1.00 32.94 215 ALA A O 1
ATOM 3109 N N . GLY A 1 209 ? -8.202 30.382 76.662 1.00 32.48 216 GLY A N 1
ATOM 3110 C CA . GLY A 1 209 ? -7.948 29.406 77.707 1.00 35.91 216 GLY A CA 1
ATOM 3111 C C . GLY A 1 209 ? -6.490 28.998 77.760 1.00 40.39 216 GLY A C 1
ATOM 3112 O O . GLY A 1 209 ? -5.924 28.841 78.835 1.00 34.47 216 GLY A O 1
ATOM 3116 N N . SER A 1 210 ? -5.855 28.836 76.601 1.00 29.22 217 SER A N 1
ATOM 3117 C CA . SER A 1 210 ? -4.451 28.455 76.623 1.00 32.37 217 SER A CA 1
ATOM 3118 C C . SER A 1 210 ? -3.547 29.563 77.137 1.00 32.70 217 SER A C 1
ATOM 3119 O O . SER A 1 210 ? -2.481 29.274 77.689 1.00 27.86 217 SER A O 1
ATOM 3127 N N . LEU A 1 211 ? -3.901 30.824 76.895 1.00 34.19 218 LEU A N 1
ATOM 3128 C CA . LEU A 1 211 ? -3.111 31.951 77.416 1.00 36.07 218 LEU A CA 1
ATOM 3129 C C . LEU A 1 211 ? -3.288 32.138 78.922 1.00 32.90 218 LEU A C 1
ATOM 3130 O O . LEU A 1 211 ? -2.323 32.441 79.638 1.00 30.55 218 LEU A O 1
ATOM 3146 N N . ARG A 1 212 ? -4.526 32.034 79.394 1.00 30.42 219 ARG A N 1
ATOM 3147 C CA . ARG A 1 212 ? -4.854 32.301 80.791 1.00 36.66 219 ARG A CA 1
ATOM 3148 C C . ARG A 1 212 ? -4.620 31.041 81.625 1.00 35.69 219 ARG A C 1
ATOM 3149 O O . ARG A 1 212 ? -5.545 30.371 82.083 1.00 33.91 219 ARG A O 1
ATOM 3170 N N . GLN A 1 213 ? -3.349 30.720 81.824 1.00 33.97 220 GLN A N 1
ATOM 3171 C CA . GLN A 1 213 ? -2.967 29.558 82.612 1.00 36.57 220 GLN A CA 1
ATOM 3172 C C . GLN A 1 213 ? -2.150 29.988 83.823 1.00 39.98 220 GLN A C 1
ATOM 3173 O O . GLN A 1 213 ? -1.107 30.647 83.680 1.00 33.10 220 GLN A O 1
ATOM 3187 N N . LYS A 1 214 ? -2.592 29.542 84.999 1.00 36.38 221 LYS A N 1
ATOM 3188 C CA . LYS A 1 214 ? -1.863 29.787 86.233 1.00 39.01 221 LYS A CA 1
ATOM 3189 C C . LYS A 1 214 ? -0.459 29.239 86.132 1.00 36.49 221 LYS A C 1
ATOM 3190 O O . LYS A 1 214 ? 0.496 29.863 86.604 1.00 34.77 221 LYS A O 1
ATOM 3196 N N . ASP A 1 215 ? -0.302 28.104 85.483 1.00 32.90 222 ASP A N 1
ATOM 3197 C CA . ASP A 1 215 ? 1.034 27.562 85.301 1.00 35.82 222 ASP A CA 1
ATOM 3198 C C . ASP A 1 215 ? 1.457 27.864 83.874 1.00 42.34 222 ASP A C 1
ATOM 3199 O O . ASP A 1 215 ? 0.973 27.202 82.938 1.00 37.65 222 ASP A O 1
ATOM 3208 N N . PRO A 1 216 ? 2.366 28.823 83.643 1.00 36.43 223 PRO A N 1
ATOM 3209 C CA . PRO A 1 216 ? 2.721 29.169 82.255 1.00 35.86 223 PRO A CA 1
ATOM 3210 C C . PRO A 1 216 ? 3.351 28.050 81.478 1.00 37.95 223 PRO A C 1
ATOM 3211 O O . PRO A 1 216 ? 3.495 28.207 80.256 1.00 32.72 223 PRO A O 1
ATOM 3222 N N . ALA A 1 217 ? 3.780 26.962 82.134 1.00 37.51 224 ALA A N 1
ATOM 3223 C CA . ALA A 1 217 ? 4.349 25.838 81.387 1.00 38.36 224 ALA A CA 1
ATOM 3224 C C . ALA A 1 217 ? 3.297 25.156 80.515 1.00 32.52 224 ALA A C 1
ATOM 3225 O O . ALA A 1 217 ? 3.633 24.562 79.486 1.00 33.69 224 ALA A O 1
ATOM 3232 N N . VAL A 1 218 ? 2.025 25.231 80.902 1.00 34.16 225 VAL A N 1
ATOM 3233 C CA . VAL A 1 218 ? 0.959 24.755 80.022 1.00 36.40 225 VAL A CA 1
ATOM 3234 C C . VAL A 1 218 ? 0.900 25.610 78.757 1.00 39.56 225 VAL A C 1
ATOM 3235 O O . VAL A 1 218 ? 0.843 25.096 77.626 1.00 32.57 225 VAL A O 1
ATOM 3248 N N . THR A 1 219 ? 0.871 26.938 78.931 1.00 33.86 226 THR A N 1
ATOM 3249 C CA . THR A 1 219 ? 0.882 27.814 77.767 1.00 27.87 226 THR A CA 1
ATOM 3250 C C . THR A 1 219 ? 2.063 27.488 76.874 1.00 33.28 226 THR A C 1
ATOM 3251 O O . THR A 1 219 ? 1.949 27.496 75.646 1.00 29.35 226 THR A O 1
ATOM 3262 N N . ALA A 1 220 ? 3.223 27.195 77.477 1.00 35.41 227 ALA A N 1
ATOM 3263 C CA . ALA A 1 220 ? 4.408 26.993 76.651 1.00 33.96 227 ALA A CA 1
ATOM 3264 C C . ALA A 1 220 ? 4.268 25.765 75.775 1.00 31.45 227 ALA A C 1
ATOM 3265 O O . ALA A 1 220 ? 4.931 25.674 74.741 1.00 32.69 227 ALA A O 1
ATOM 3272 N N . ARG A 1 221 ? 3.471 24.777 76.208 1.00 31.33 228 ARG A N 1
ATOM 3273 C CA . ARG A 1 221 ? 3.274 23.552 75.422 1.00 38.39 228 ARG A CA 1
ATOM 3274 C C . ARG A 1 221 ? 2.311 23.734 74.246 1.00 36.97 228 ARG A C 1
ATOM 3275 O O . ARG A 1 221 ? 2.107 22.786 73.481 1.00 41.66 228 ARG A O 1
ATOM 3296 N N . ARG A 1 222 ? 1.718 24.922 74.084 1.00 33.47 229 ARG A N 1
ATOM 3297 C CA . ARG A 1 222 ? 0.709 25.173 73.047 1.00 37.87 229 ARG A CA 1
ATOM 3298 C C . ARG A 1 222 ? 1.139 26.255 72.077 1.00 37.08 229 ARG A C 1
ATOM 3299 O O . ARG A 1 222 ? 1.859 27.202 72.426 1.00 36.20 229 ARG A O 1
ATOM 3320 N N . ARG A 1 223 ? 0.686 26.084 70.841 1.00 34.85 230 ARG A N 1
ATOM 3321 C CA . ARG A 1 223 ? 1.247 26.798 69.686 1.00 37.38 230 ARG A CA 1
ATOM 3322 C C . ARG A 1 223 ? 0.506 28.108 69.456 1.00 31.97 230 ARG A C 1
ATOM 3323 O O . ARG A 1 223 ? 0.020 28.414 68.374 1.00 35.95 230 ARG A O 1
ATOM 3344 N N . LEU A 1 224 ? 0.424 28.865 70.529 1.00 30.37 231 LEU A N 1
ATOM 3345 C CA . LEU A 1 224 ? -0.107 30.229 70.449 1.00 28.63 231 LEU A CA 1
ATOM 3346 C C . LEU A 1 224 ? 0.765 31.052 69.530 1.00 29.31 231 LEU A C 1
ATOM 3347 O O . LEU A 1 224 ? 1.981 30.935 69.513 1.00 30.77 231 LEU A O 1
ATOM 3363 N N . ARG A 1 225 ? 0.126 31.886 68.740 1.00 32.12 232 ARG A N 1
ATOM 3364 C CA . ARG A 1 225 ? 0.711 32.864 67.824 1.00 28.38 232 ARG A CA 1
ATOM 3365 C C . ARG A 1 225 ? 0.308 34.252 68.270 1.00 26.99 232 ARG A C 1
ATOM 3366 O O . ARG A 1 225 ? -0.674 34.453 68.945 1.00 30.00 232 ARG A O 1
ATOM 3387 N N . MET A 1 226 ? 1.031 35.230 67.782 1.00 31.45 233 MET A N 1
ATOM 3388 C CA . MET A 1 226 ? 0.624 36.619 67.923 1.00 30.88 233 MET A CA 1
ATOM 3389 C C . MET A 1 226 ? 0.983 37.483 66.721 1.00 24.78 233 MET A C 1
ATOM 3390 O O . MET A 1 226 ? 1.973 37.262 66.043 1.00 32.14 233 MET A O 1
ATOM 3404 N N . ILE A 1 227 ? 0.173 38.506 66.496 1.00 30.37 234 ILE A N 1
ATOM 3405 C CA . ILE A 1 227 ? 0.412 39.496 65.455 1.00 29.39 234 ILE A CA 1
ATOM 3406 C C . ILE A 1 227 ? 0.131 40.867 66.045 1.00 31.13 234 ILE A C 1
ATOM 3407 O O . ILE A 1 227 ? -0.944 41.079 66.610 1.00 30.86 234 ILE A O 1
ATOM 3423 N N . CYS A 1 228 ? 1.089 41.783 65.940 1.00 29.87 235 CYS A N 1
ATOM 3424 C CA . CYS A 1 228 ? 0.902 43.155 66.427 1.00 35.75 235 CYS A CA 1
ATOM 3425 C C . CYS A 1 228 ? 0.098 43.982 65.430 1.00 36.26 235 CYS A C 1
ATOM 3426 O O . CYS A 1 228 ? 0.308 43.860 64.225 1.00 39.82 235 CYS A O 1
ATOM 3434 N N . HIS A 1 229 ? -0.818 44.841 65.938 1.00 34.80 236 HIS A N 1
ATOM 3435 C CA . HIS A 1 229 ? -1.717 45.630 65.090 1.00 40.86 236 HIS A CA 1
ATOM 3436 C C . HIS A 1 229 ? -2.007 47.013 65.664 1.00 38.78 236 HIS A C 1
ATOM 3437 O O . HIS A 1 229 ? -3.056 47.603 65.382 1.00 37.36 236 HIS A O 1
ATOM 3451 N N . GLY A 1 230 ? -1.120 47.538 66.484 1.00 38.40 237 GLY A N 1
ATOM 3452 C CA . GLY A 1 230 ? -1.442 48.788 67.139 1.00 38.97 237 GLY A CA 1
ATOM 3453 C C . GLY A 1 230 ? -0.444 49.286 68.160 1.00 41.93 237 GLY A C 1
ATOM 3454 O O . GLY A 1 230 ? 0.343 48.511 68.725 1.00 31.86 237 GLY A O 1
ATOM 3458 N N . LEU A 1 231 ? -0.457 50.591 68.398 1.00 37.42 238 LEU A N 1
ATOM 3459 C CA . LEU A 1 231 ? 0.518 51.200 69.285 1.00 43.88 238 LEU A CA 1
ATOM 3460 C C . LEU A 1 231 ? -0.222 51.867 70.413 1.00 42.76 238 LEU A C 1
ATOM 3461 O O . LEU A 1 231 ? -1.232 52.537 70.181 1.00 43.07 238 LEU A O 1
ATOM 3477 N N . GLY A 1 232 ? 0.268 51.666 71.626 1.00 42.60 239 GLY A N 1
ATOM 3478 C CA . GLY A 1 232 ? -0.188 52.479 72.726 1.00 40.05 239 GLY A CA 1
ATOM 3479 C C . GLY A 1 232 ? 0.847 53.547 73.000 1.00 40.59 239 GLY A C 1
ATOM 3480 O O . GLY A 1 232 ? 1.374 54.180 72.077 1.00 32.91 239 GLY A O 1
ATOM 3484 N N . HIS A 1 233 ? 1.211 53.668 74.271 1.00 39.33 240 HIS A N 1
ATOM 3485 C CA . HIS A 1 233 ? 2.201 54.641 74.715 1.00 39.75 240 HIS A CA 1
ATOM 3486 C C . HIS A 1 233 ? 3.560 54.296 74.145 1.00 39.57 240 HIS A C 1
ATOM 3487 O O . HIS A 1 233 ? 3.976 53.137 74.158 1.00 36.01 240 HIS A O 1
ATOM 3501 N N . VAL A 1 234 ? 4.263 55.300 73.633 1.00 34.76 241 VAL A N 1
ATOM 3502 C CA . VAL A 1 234 ? 5.625 55.090 73.188 1.00 40.69 241 VAL A CA 1
ATOM 3503 C C . VAL A 1 234 ? 6.429 56.293 73.627 1.00 38.61 241 VAL A C 1
ATOM 3504 O O . VAL A 1 234 ? 5.926 57.416 73.661 1.00 41.34 241 VAL A O 1
ATOM 3517 N N . GLU A 1 235 ? 7.700 56.051 73.890 1.00 33.78 242 GLU A N 1
ATOM 3518 C CA . GLU A 1 235 ? 8.643 57.092 74.230 1.00 45.05 242 GLU A CA 1
ATOM 3519 C C . GLU A 1 235 ? 9.918 56.820 73.446 1.00 48.42 242 GLU A C 1
ATOM 3520 O O . GLU A 1 235 ? 10.424 55.695 73.440 1.00 48.49 242 GLU A O 1
ATOM 3532 N N . GLY A 1 236 ? 10.408 57.830 72.750 1.00 48.54 243 GLY A N 1
ATOM 3533 C CA . GLY A 1 236 ? 11.586 57.654 71.924 1.00 48.38 243 GLY A CA 1
ATOM 3534 C C . GLY A 1 236 ? 11.293 57.061 70.568 1.00 43.82 243 GLY A C 1
ATOM 3535 O O . GLY A 1 236 ? 12.107 56.310 70.048 1.00 39.53 243 GLY A O 1
ATOM 3539 N N . PHE A 1 237 ? 10.127 57.355 70.008 1.00 50.99 244 PHE A N 1
ATOM 3540 C CA . PHE A 1 237 ? 9.631 56.792 68.762 1.00 51.54 244 PHE A CA 1
ATOM 3541 C C . PHE A 1 237 ? 8.439 57.653 68.368 1.00 49.29 244 PHE A C 1
ATOM 3542 O O . PHE A 1 237 ? 7.420 57.649 69.063 1.00 62.43 244 PHE A O 1
ATOM 3559 N N . ARG A 1 238 ? 8.548 58.417 67.287 1.00 46.84 245 ARG A N 1
ATOM 3560 C CA . ARG A 1 238 ? 7.462 59.279 66.833 1.00 47.95 245 ARG A CA 1
ATOM 3561 C C . ARG A 1 238 ? 7.219 59.016 65.347 1.00 51.56 245 ARG A C 1
ATOM 3562 O O . ARG A 1 238 ? 7.580 59.829 64.495 1.00 52.53 245 ARG A O 1
ATOM 3566 N N . PRO A 1 239 ? 6.584 57.895 65.005 1.00 47.90 246 PRO A N 1
ATOM 3567 C CA . PRO A 1 239 ? 6.289 57.622 63.589 1.00 47.15 246 PRO A CA 1
ATOM 3568 C C . PRO A 1 239 ? 5.161 58.485 63.060 1.00 43.23 246 PRO A C 1
ATOM 3569 O O . PRO A 1 239 ? 4.160 58.718 63.735 1.00 37.92 246 PRO A O 1
ATOM 3580 N N . ALA A 1 240 ? 5.299 58.921 61.808 1.00 36.83 247 ALA A N 1
ATOM 3581 C CA . ALA A 1 240 ? 4.305 59.816 61.237 1.00 37.29 247 ALA A CA 1
ATOM 3582 C C . ALA A 1 240 ? 3.026 59.083 60.902 1.00 37.20 247 ALA A C 1
ATOM 3583 O O . ALA A 1 240 ? 1.941 59.687 60.852 1.00 38.37 247 ALA A O 1
ATOM 3590 N N . THR A 1 241 ? 3.136 57.792 60.618 1.00 36.53 248 THR A N 1
ATOM 3591 C CA . THR A 1 241 ? 1.974 57.046 60.149 1.00 32.20 248 THR A CA 1
ATOM 3592 C C . THR A 1 241 ? 1.997 55.644 60.736 1.00 34.75 248 THR A C 1
ATOM 3593 O O . THR A 1 241 ? 3.045 55.126 61.108 1.00 33.54 248 THR A O 1
ATOM 3604 N N . LEU A 1 242 ? 0.823 55.010 60.762 1.00 31.90 249 LEU A N 1
ATOM 3605 C CA . LEU A 1 242 ? 0.720 53.619 61.205 1.00 34.03 249 LEU A CA 1
ATOM 3606 C C . LEU A 1 242 ? 1.533 52.676 60.322 1.00 37.47 249 LEU A C 1
ATOM 3607 O O . LEU A 1 242 ? 2.277 51.846 60.825 1.00 34.22 249 LEU A O 1
ATOM 3623 N N . HIS A 1 243 ? 1.465 52.818 59.000 1.00 34.93 250 HIS A N 1
ATOM 3624 C CA . HIS A 1 243 ? 2.230 51.883 58.155 1.00 34.65 250 HIS A CA 1
ATOM 3625 C C . HIS A 1 243 ? 3.713 52.046 58.362 1.00 34.77 250 HIS A C 1
ATOM 3626 O O . HIS A 1 243 ? 4.448 51.053 58.359 1.00 31.77 250 HIS A O 1
ATOM 3640 N N . GLN A 1 244 ? 4.171 53.255 58.676 1.00 37.57 251 GLN A N 1
ATOM 3641 C CA . GLN A 1 244 ? 5.591 53.398 58.980 1.00 33.72 251 GLN A CA 1
ATOM 3642 C C . GLN A 1 244 ? 5.948 52.812 60.336 1.00 34.92 251 GLN A C 1
ATOM 3643 O O . GLN A 1 244 ? 7.061 52.295 60.518 1.00 34.23 251 GLN A O 1
ATOM 3657 N N . ALA A 1 245 ? 5.042 52.893 61.309 1.00 39.90 252 ALA A N 1
ATOM 3658 C CA . ALA A 1 245 ? 5.284 52.204 62.580 1.00 39.95 252 ALA A CA 1
ATOM 3659 C C . ALA A 1 245 ? 5.457 50.689 62.382 1.00 32.13 252 ALA A C 1
ATOM 3660 O O . ALA A 1 245 ? 6.340 50.094 63.004 1.00 32.81 252 ALA A O 1
ATOM 3667 N N . TYR A 1 246 ? 4.704 50.064 61.446 1.00 31.37 253 TYR A N 1
ATOM 3668 C CA . TYR A 1 246 ? 4.894 48.624 61.192 1.00 33.41 253 TYR A CA 1
ATOM 3669 C C . TYR A 1 246 ? 6.300 48.329 60.678 1.00 33.96 253 TYR A C 1
ATOM 3670 O O . TYR A 1 246 ? 6.898 47.304 61.036 1.00 34.51 253 TYR A O 1
ATOM 3688 N N . LEU A 1 247 ? 6.877 49.239 59.892 1.00 37.80 254 LEU A N 1
ATOM 3689 C CA . LEU A 1 247 ? 8.267 49.065 59.465 1.00 33.23 254 LEU A CA 1
ATOM 3690 C C . LEU A 1 247 ? 9.192 48.972 60.680 1.00 34.85 254 LEU A C 1
ATOM 3691 O O . LEU A 1 247 ? 10.104 48.141 60.737 1.00 33.56 254 LEU A O 1
ATOM 3707 N N . ALA A 1 248 ? 8.969 49.816 61.678 1.00 36.29 255 ALA A N 1
ATOM 3708 C CA . ALA A 1 248 ? 9.829 49.742 62.859 1.00 36.75 255 ALA A CA 1
ATOM 3709 C C . ALA A 1 248 ? 9.557 48.462 63.657 1.00 31.69 255 ALA A C 1
ATOM 3710 O O . ALA A 1 248 ? 10.499 47.774 64.090 1.00 28.57 255 ALA A O 1
ATOM 3717 N N . LEU A 1 249 ? 8.277 48.108 63.849 1.00 32.15 256 LEU A N 1
ATOM 3718 C CA . LEU A 1 249 ? 7.974 46.858 64.550 1.00 27.97 256 LEU A CA 1
ATOM 3719 C C . LEU A 1 249 ? 8.683 45.673 63.898 1.00 32.46 256 LEU A C 1
ATOM 3720 O O . LEU A 1 249 ? 9.271 44.832 64.590 1.00 30.81 256 LEU A O 1
ATOM 3736 N N . ARG A 1 250 ? 8.640 45.585 62.556 1.00 32.17 257 ARG A N 1
ATOM 3737 C CA . ARG A 1 250 ? 9.360 44.501 61.886 1.00 36.18 257 ARG A CA 1
ATOM 3738 C C . ARG A 1 250 ? 10.845 44.566 62.185 1.00 29.73 257 ARG A C 1
ATOM 3739 O O . ARG A 1 250 ? 11.499 43.537 62.411 1.00 28.96 257 ARG A O 1
ATOM 3760 N N . ALA A 1 251 ? 11.434 45.759 62.032 1.00 33.54 258 ALA A N 1
ATOM 3761 C CA . ALA A 1 251 ? 12.867 45.899 62.289 1.00 32.52 258 ALA A CA 1
ATOM 3762 C C . ALA A 1 251 ? 13.219 45.420 63.696 1.00 31.88 258 ALA A C 1
ATOM 3763 O O . ALA A 1 251 ? 14.264 44.800 63.901 1.00 34.26 258 ALA A O 1
ATOM 3770 N N . TRP A 1 252 ? 12.357 45.698 64.687 1.00 34.82 259 TRP A N 1
ATOM 3771 C CA . TRP A 1 252 ? 12.646 45.284 66.078 1.00 35.00 259 TRP A CA 1
ATOM 3772 C C . TRP A 1 252 ? 12.401 43.793 66.327 1.00 36.59 259 TRP A C 1
ATOM 3773 O O . TRP A 1 252 ? 12.757 43.312 67.402 1.00 33.64 259 TRP A O 1
ATOM 3794 N N . GLY A 1 253 ? 11.833 43.036 65.372 1.00 32.97 260 GLY A N 1
ATOM 3795 C CA . GLY A 1 253 ? 11.546 41.619 65.600 1.00 29.11 260 GLY A CA 1
ATOM 3796 C C . GLY A 1 253 ? 10.129 41.299 66.042 1.00 32.19 260 GLY A C 1
ATOM 3797 O O . GLY A 1 253 ? 9.861 40.154 66.438 1.00 27.58 260 GLY A O 1
ATOM 3801 N N . LEU A 1 254 ? 9.249 42.234 66.004 1.00 26.55 261 LEU A N 1
ATOM 3802 C CA . LEU A 1 254 ? 7.886 41.985 66.449 1.00 29.19 261 LEU A CA 1
ATOM 3803 C C . LEU A 1 254 ? 7.081 41.458 65.267 1.00 33.85 261 LEU A C 1
ATOM 3804 O O . LEU A 1 254 ? 7.281 41.902 64.150 1.00 29.70 261 LEU A O 1
ATOM 3820 N N . PRO A 1 255 ? 6.124 40.551 65.473 1.00 31.55 262 PRO A N 1
ATOM 3821 C CA . PRO A 1 255 ? 5.426 39.918 64.333 1.00 30.98 262 PRO A CA 1
ATOM 3822 C C . PRO A 1 255 ? 4.346 40.852 63.784 1.00 32.45 262 PRO A C 1
ATOM 3823 O O . PRO A 1 255 ? 3.607 41.480 64.550 1.00 31.55 262 PRO A O 1
ATOM 3834 N N . VAL A 1 256 ? 4.290 40.999 62.460 1.00 33.38 263 VAL A N 1
ATOM 3835 C CA . VAL A 1 256 ? 3.243 41.796 61.839 1.00 31.86 263 VAL A CA 1
ATOM 3836 C C . VAL A 1 256 ? 2.610 41.015 60.694 1.00 34.03 263 VAL A C 1
ATOM 3837 O O . VAL A 1 256 ? 3.179 40.067 60.172 1.00 36.93 263 VAL A O 1
ATOM 3850 N N . SER A 1 257 ? 1.414 41.422 60.312 1.00 30.76 264 SER A N 1
ATOM 3851 C CA . SER A 1 257 ? 0.694 40.737 59.240 1.00 39.15 264 SER A CA 1
ATOM 3852 C C . SER A 1 257 ? 1.199 41.182 57.877 1.00 31.92 264 SER A C 1
ATOM 3853 O O . SER A 1 257 ? 1.535 42.349 57.690 1.00 31.78 264 SER A O 1
ATOM 3861 N N . GLU A 1 258 ? 1.224 40.253 56.915 1.00 36.12 265 GLU A N 1
ATOM 3862 C CA . GLU A 1 258 ? 1.562 40.564 55.524 1.00 33.95 265 GLU A CA 1
ATOM 3863 C C . GLU A 1 258 ? 0.350 40.930 54.710 1.00 35.61 265 GLU A C 1
ATOM 3864 O O . GLU A 1 258 ? 0.452 41.014 53.494 1.00 38.99 265 GLU A O 1
ATOM 3876 N N . HIS A 1 259 ? -0.823 41.097 55.320 1.00 37.31 266 HIS A N 1
ATOM 3877 C CA . HIS A 1 259 ? -1.994 41.386 54.496 1.00 37.24 266 HIS A CA 1
ATOM 3878 C C . HIS A 1 259 ? -2.502 42.803 54.660 1.00 39.17 266 HIS A C 1
ATOM 3879 O O . HIS A 1 259 ? -3.630 43.093 54.273 1.00 44.10 266 HIS A O 1
ATOM 3893 N N . THR A 1 260 ? -1.690 43.688 55.208 1.00 35.35 267 THR A N 1
ATOM 3894 C CA . THR A 1 260 ? -2.057 45.078 55.361 1.00 36.27 267 THR A CA 1
ATOM 3895 C C . THR A 1 260 ? -1.741 45.833 54.075 1.00 37.25 267 THR A C 1
ATOM 3896 O O . THR A 1 260 ? -0.698 45.630 53.449 1.00 39.37 267 THR A O 1
ATOM 3907 N N . THR A 1 261 ? -2.687 46.653 53.646 1.00 32.24 268 THR A N 1
ATOM 3908 C CA . THR A 1 261 ? -2.460 47.525 52.503 1.00 42.81 268 THR A CA 1
ATOM 3909 C C . THR A 1 261 ? -2.885 48.952 52.830 1.00 42.29 268 THR A C 1
ATOM 3910 O O . THR A 1 261 ? -3.734 49.202 53.692 1.00 42.33 268 THR A O 1
ATOM 3921 N N . LEU A 1 262 ? -2.319 49.882 52.087 1.00 33.49 269 LEU A N 1
ATOM 3922 C CA . LEU A 1 262 ? -2.594 51.310 52.220 1.00 43.79 269 LEU A CA 1
ATOM 3923 C C . LEU A 1 262 ? -3.482 51.767 51.070 1.00 91.89 269 LEU A C 1
ATOM 3924 O O . LEU A 1 262 ? -3.102 51.654 49.904 1.00 105.07 269 LEU A O 1
ATOM 3940 N N . ALA A 1 263 ? -4.655 52.281 51.399 1.00 70.74 270 ALA A N 1
ATOM 3941 C CA . ALA A 1 263 ? -5.575 52.788 50.401 1.00 47.22 270 ALA A CA 1
ATOM 3942 C C . ALA A 1 263 ? -5.702 54.302 50.471 1.00 51.49 270 ALA A C 1
ATOM 3943 O O . ALA A 1 263 ? -5.517 54.907 51.528 1.00 38.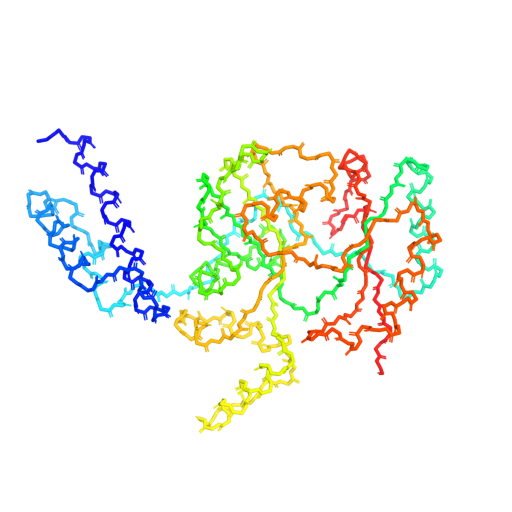19 270 ALA A O 1
ATOM 3950 N N . THR A 1 264 ? -6.087 54.904 49.335 1.00 46.24 271 THR A N 1
ATOM 3951 C CA . THR A 1 264 ? -6.109 56.362 49.182 1.00 48.62 271 THR A CA 1
ATOM 3952 C C . THR A 1 264 ? -7.422 56.984 49.663 1.00 43.97 271 THR A C 1
ATOM 3953 O O . THR A 1 264 ? -7.445 58.132 50.129 1.00 85.08 271 THR A O 1
ATOM 3964 N N . ASP A 1 265 ? -8.504 56.243 49.539 1.00 45.10 272 ASP A N 1
ATOM 3965 C CA . ASP A 1 265 ? -9.845 56.764 49.717 1.00 45.02 272 ASP A CA 1
ATOM 3966 C C . ASP A 1 265 ? -10.785 55.571 49.845 1.00 40.96 272 ASP A C 1
ATOM 3967 O O . ASP A 1 265 ? -10.351 54.415 49.890 1.00 43.74 272 ASP A O 1
ATOM 3976 N N . LEU A 1 266 ? -12.082 55.848 49.841 1.00 39.66 273 LEU A N 1
ATOM 3977 C CA . LEU A 1 266 ? -13.076 54.833 50.161 1.00 40.36 273 LEU A CA 1
ATOM 3978 C C . LEU A 1 266 ? -13.183 53.771 49.075 1.00 47.97 273 LEU A C 1
ATOM 3979 O O . LEU A 1 266 ? -13.421 52.596 49.381 1.00 42.74 273 LEU A O 1
ATOM 3995 N N . ALA A 1 267 ? -13.000 54.150 47.803 1.00 47.87 274 ALA A N 1
ATOM 3996 C CA . ALA A 1 267 ? -13.066 53.168 46.726 1.00 47.08 274 ALA A CA 1
ATOM 3997 C C . ALA A 1 267 ? -12.000 52.098 46.912 1.00 34.64 274 ALA A C 1
ATOM 3998 O O . ALA A 1 267 ? -12.252 50.911 46.690 1.00 38.39 274 ALA A O 1
ATOM 4005 N N . GLY A 1 268 ? -10.802 52.508 47.325 1.00 33.09 275 GLY A N 1
ATOM 4006 C CA . GLY A 1 268 ? -9.754 51.546 47.629 1.00 38.51 275 GLY A CA 1
ATOM 4007 C C . GLY A 1 268 ? -10.058 50.700 48.849 1.00 37.14 275 GLY A C 1
ATOM 4008 O O . GLY A 1 268 ? -9.692 49.528 48.892 1.00 32.39 275 GLY A O 1
ATOM 4012 N N . VAL A 1 269 ? -10.765 51.272 49.836 1.00 41.06 276 VAL A N 1
ATOM 4013 C CA . VAL A 1 269 ? -11.166 50.507 51.018 1.00 34.20 276 VAL A CA 1
ATOM 4014 C C . VAL A 1 269 ? -12.174 49.446 50.627 1.00 38.46 276 VAL A C 1
ATOM 4015 O O . VAL A 1 269 ? -12.063 48.284 51.038 1.00 38.86 276 VAL A O 1
ATOM 4028 N N . ARG A 1 270 ? -13.156 49.824 49.791 1.00 38.65 277 ARG A N 1
ATOM 4029 C CA . ARG A 1 270 ? -14.208 48.902 49.372 1.00 38.44 277 ARG A CA 1
ATOM 4030 C C . ARG A 1 270 ? -13.646 47.720 48.597 1.00 37.95 277 ARG A C 1
ATOM 4031 O O . ARG A 1 270 ? -14.172 46.603 48.684 1.00 37.69 277 ARG A O 1
ATOM 4052 N N . GLU A 1 271 ? -12.603 47.947 47.792 1.00 36.32 278 GLU A N 1
ATOM 4053 C CA . GLU A 1 271 ? -12.014 46.825 47.064 1.00 37.73 278 GLU A CA 1
ATOM 4054 C C . GLU A 1 271 ? -11.378 45.817 48.018 1.00 31.68 278 GLU A C 1
ATOM 4055 O O . GLU A 1 271 ? -11.512 44.611 47.826 1.00 34.52 278 GLU A O 1
ATOM 4067 N N . ARG A 1 272 ? -10.683 46.282 49.058 1.00 36.17 279 ARG A N 1
ATOM 4068 C CA . ARG A 1 272 ? -10.107 45.316 49.998 1.00 34.28 279 ARG A CA 1
ATOM 4069 C C . ARG A 1 272 ? -11.197 44.560 50.752 1.00 31.57 279 ARG A C 1
ATOM 4070 O O . ARG A 1 272 ? -11.094 43.340 50.933 1.00 34.27 279 ARG A O 1
ATOM 4091 N N . ILE A 1 273 ? -12.281 45.246 51.142 1.00 34.51 280 ILE A N 1
ATOM 4092 C CA . ILE A 1 273 ? -13.391 44.558 51.806 1.00 35.45 280 ILE A CA 1
ATOM 4093 C C . ILE A 1 273 ? -13.984 43.496 50.903 1.00 40.53 280 ILE A C 1
ATOM 4094 O O . ILE A 1 273 ? -14.231 42.355 51.333 1.00 33.61 280 ILE A O 1
ATOM 4110 N N . ASP A 1 274 ? -14.233 43.852 49.632 1.00 40.72 281 ASP A N 1
ATOM 4111 C CA . ASP A 1 274 ? -14.765 42.874 48.701 1.00 29.06 281 ASP A CA 1
ATOM 4112 C C . ASP A 1 274 ? -13.792 41.724 48.521 1.00 30.88 281 ASP A C 1
ATOM 4113 O O . ASP A 1 274 ? -14.192 40.566 48.479 1.00 29.94 281 ASP A O 1
ATOM 4122 N N . TYR A 1 275 ? -12.504 42.024 48.380 1.00 31.29 282 TYR A N 1
ATOM 4123 C CA . TYR A 1 275 ? -11.539 40.963 48.124 1.00 29.76 282 TYR A CA 1
ATOM 4124 C C . TYR A 1 275 ? -11.487 39.975 49.292 1.00 34.61 282 TYR A C 1
ATOM 4125 O O . TYR A 1 275 ? -11.546 38.754 49.093 1.00 36.73 282 TYR A O 1
ATOM 4143 N N . TRP A 1 276 ? -11.411 40.485 50.536 1.00 33.99 283 TRP A N 1
ATOM 4144 C CA . TRP A 1 276 ? -11.238 39.563 51.656 1.00 37.10 283 TRP A CA 1
ATOM 4145 C C . TRP A 1 276 ? -12.540 38.859 51.974 1.00 36.84 283 TRP A C 1
ATOM 4146 O O . TRP A 1 276 ? -12.514 37.713 52.424 1.00 38.91 283 TRP A O 1
ATOM 4167 N N . GLY A 1 277 ? -13.678 39.475 51.625 1.00 36.78 284 GLY A N 1
ATOM 4168 C CA . GLY A 1 277 ? -14.932 38.749 51.685 1.00 33.00 284 GLY A CA 1
ATOM 4169 C C . GLY A 1 277 ? -14.882 37.489 50.857 1.00 38.80 284 GLY A C 1
ATOM 4170 O O . GLY A 1 277 ? -15.513 36.487 51.193 1.00 37.30 284 GLY A O 1
ATOM 4174 N N . GLU A 1 278 ? -14.113 37.511 49.777 1.00 38.35 285 GLU A N 1
ATOM 4175 C CA . GLU A 1 278 ? -14.046 36.339 48.933 1.00 33.67 285 GLU A CA 1
ATOM 4176 C C . GLU A 1 278 ? -12.904 35.430 49.302 1.00 38.99 285 GLU A C 1
ATOM 4177 O O . GLU A 1 278 ? -12.980 34.230 49.035 1.00 39.97 285 GLU A O 1
ATOM 4183 N N . HIS A 1 279 ? -11.820 35.966 49.854 1.00 33.45 286 HIS A N 1
ATOM 4184 C CA . HIS A 1 279 ? -10.638 35.145 50.068 1.00 39.15 286 HIS A CA 1
ATOM 4185 C C . HIS A 1 279 ? -10.220 34.914 51.532 1.00 40.05 286 HIS A C 1
ATOM 4186 O O . HIS A 1 279 ? -9.226 34.212 51.766 1.00 37.03 286 HIS A O 1
ATOM 4200 N N . ARG A 1 280 ? -10.938 35.438 52.524 1.00 33.28 287 ARG A N 1
ATOM 4201 C CA . ARG A 1 280 ? -10.462 35.295 53.899 1.00 34.55 287 ARG A CA 1
ATOM 4202 C C . ARG A 1 280 ? -10.356 33.833 54.321 1.00 36.33 287 ARG A C 1
ATOM 4203 O O . ARG A 1 280 ? -9.540 33.499 55.176 1.00 33.15 287 ARG A O 1
ATOM 4224 N N . HIS A 1 281 ? -11.111 32.933 53.702 1.00 38.78 288 HIS A N 1
ATOM 4225 C CA . HIS A 1 281 ? -11.057 31.517 54.063 1.00 42.94 288 HIS A CA 1
ATOM 4226 C C . HIS A 1 281 ? -9.715 30.880 53.727 1.00 43.74 288 HIS A C 1
ATOM 4227 O O . HIS A 1 281 ? -9.459 29.741 54.129 1.00 41.98 288 HIS A O 1
ATOM 4241 N N . GLU A 1 282 ? -8.878 31.566 52.962 1.00 38.81 289 GLU A N 1
ATOM 4242 C CA . GLU A 1 282 ? -7.569 31.063 52.590 1.00 39.97 289 GLU A CA 1
ATOM 4243 C C . GLU A 1 282 ? -6.510 31.355 53.635 1.00 37.57 289 GLU A C 1
ATOM 4244 O O . GLU A 1 282 ? -5.423 30.786 53.569 1.00 42.57 289 GLU A O 1
ATOM 4256 N N . VAL A 1 283 ? -6.768 32.274 54.539 1.00 39.05 290 VAL A N 1
ATOM 4257 C CA . VAL A 1 283 ? -5.825 32.575 55.608 1.00 40.27 290 VAL A CA 1
ATOM 4258 C C . VAL A 1 283 ? -5.903 31.443 56.619 1.00 35.89 290 VAL A C 1
ATOM 4259 O O . VAL A 1 283 ? -6.987 30.936 56.890 1.00 35.41 290 VAL A O 1
ATOM 4272 N N . ASP A 1 284 ? -4.772 31.035 57.176 1.00 37.68 291 ASP A N 1
ATOM 4273 C CA . ASP A 1 284 ? -4.721 29.864 58.052 1.00 35.89 291 ASP A CA 1
ATOM 4274 C C . ASP A 1 284 ? -5.167 30.144 59.494 1.00 34.53 291 ASP A C 1
ATOM 4275 O O . ASP A 1 284 ? -5.051 29.275 60.351 1.00 30.99 291 ASP A O 1
ATOM 4284 N N . HIS A 1 285 ? -5.750 31.303 59.755 1.00 35.16 292 HIS A N 1
ATOM 4285 C CA . HIS A 1 285 ? -6.360 31.607 61.043 1.00 35.92 292 HIS A CA 1
ATOM 4286 C C . HIS A 1 285 ? -7.631 32.386 60.763 1.00 34.60 292 HIS A C 1
ATOM 4287 O O . HIS A 1 285 ? -7.867 32.817 59.641 1.00 34.30 292 HIS A O 1
ATOM 4301 N N . GLU A 1 286 ? -8.437 32.620 61.787 1.00 29.19 293 GLU A N 1
ATOM 4302 C CA . GLU A 1 286 ? -9.777 33.143 61.583 1.00 32.62 293 GLU A CA 1
ATOM 4303 C C . GLU A 1 286 ? -9.786 34.655 61.354 1.00 34.41 293 GLU A C 1
ATOM 4304 O O . GLU A 1 286 ? -9.360 35.398 62.226 1.00 33.78 293 GLU A O 1
ATOM 4316 N N . ILE A 1 287 ? -10.401 35.110 60.258 1.00 34.80 294 ILE A N 1
ATOM 4317 C CA . ILE A 1 287 ? -10.594 36.529 59.964 1.00 31.70 294 ILE A CA 1
ATOM 4318 C C . ILE A 1 287 ? -12.087 36.818 59.942 1.00 34.67 294 ILE A C 1
ATOM 4319 O O . ILE A 1 287 ? -12.830 36.251 59.134 1.00 32.24 294 ILE A O 1
ATOM 4335 N N . ASP A 1 288 ? -12.542 37.731 60.775 1.00 29.86 295 ASP A N 1
ATOM 4336 C CA . ASP A 1 288 ? -13.957 38.057 60.800 1.00 33.89 295 ASP A CA 1
ATOM 4337 C C . ASP A 1 288 ? -14.212 39.449 60.261 1.00 36.97 295 ASP A C 1
ATOM 4338 O O . ASP A 1 288 ? -15.332 39.947 60.371 1.00 36.95 295 ASP A O 1
ATOM 4347 N N . GLY A 1 289 ? -13.194 40.123 59.735 1.00 36.24 296 GLY A N 1
ATOM 4348 C CA . GLY A 1 289 ? -13.461 41.392 59.078 1.00 36.50 296 GLY A CA 1
ATOM 4349 C C . GLY A 1 289 ? -12.204 42.118 58.657 1.00 33.06 296 GLY A C 1
ATOM 4350 O O . GLY A 1 289 ? -11.150 41.516 58.471 1.00 32.15 296 GLY A O 1
ATOM 4354 N N . VAL A 1 290 ? -12.353 43.428 58.503 1.00 31.05 297 VAL A N 1
ATOM 4355 C CA . VAL A 1 290 ? -11.299 44.293 58.006 1.00 34.03 297 VAL A CA 1
ATOM 4356 C C . VAL A 1 290 ? -11.327 45.563 58.837 1.00 35.09 297 VAL A C 1
ATOM 4357 O O . VAL A 1 290 ? -12.368 46.212 58.958 1.00 36.19 297 VAL A O 1
ATOM 4370 N N . VAL A 1 291 ? -10.208 45.923 59.408 1.00 30.00 298 VAL A N 1
ATOM 4371 C CA . VAL A 1 291 ? -10.160 47.103 60.243 1.00 37.54 298 VAL A CA 1
ATOM 4372 C C . VAL A 1 291 ? -9.598 48.209 59.373 1.00 36.36 298 VAL A C 1
ATOM 4373 O O . VAL A 1 291 ? -8.512 48.050 58.808 1.00 33.76 298 VAL A O 1
ATOM 4386 N N . VAL A 1 292 ? -10.357 49.292 59.231 1.00 35.07 299 VAL A N 1
ATOM 4387 C CA . VAL A 1 292 ? -9.965 50.454 58.444 1.00 36.34 299 VAL A CA 1
ATOM 4388 C C . VAL A 1 292 ? -9.567 51.551 59.404 1.00 38.99 299 VAL A C 1
ATOM 4389 O O . VAL A 1 292 ? -10.354 51.925 60.286 1.00 38.62 299 VAL A O 1
ATOM 4402 N N . LYS A 1 293 ? -8.368 52.076 59.220 1.00 35.31 300 LYS A N 1
ATOM 4403 C CA . LYS A 1 293 ? -7.804 53.053 60.113 1.00 35.25 300 LYS A CA 1
ATOM 4404 C C . LYS A 1 293 ? -7.237 54.197 59.309 1.00 39.01 300 LYS A C 1
ATOM 4405 O O . LYS A 1 293 ? -6.534 53.968 58.328 1.00 38.30 300 LYS A O 1
ATOM 4424 N N . VAL A 1 294 ? -7.497 55.426 59.762 1.00 35.62 301 VAL A N 1
ATOM 4425 C CA . VAL A 1 294 ? -6.774 56.582 59.252 1.00 31.74 301 VAL A CA 1
ATOM 4426 C C . VAL A 1 294 ? -5.309 56.410 59.599 1.00 38.96 301 VAL A C 1
ATOM 4427 O O . VAL A 1 294 ? -4.948 56.186 60.764 1.00 32.18 301 VAL A O 1
ATOM 4440 N N . ASP A 1 295 ? -4.447 56.524 58.582 1.00 33.17 302 ASP A N 1
ATOM 4441 C CA . ASP A 1 295 ? -3.046 56.136 58.701 1.00 33.00 302 ASP A CA 1
ATOM 4442 C C . ASP A 1 295 ? -2.205 57.218 59.356 1.00 36.71 302 ASP A C 1
ATOM 4443 O O . ASP A 1 295 ? -1.185 56.916 60.005 1.00 34.12 302 ASP A O 1
ATOM 4452 N N . GLU A 1 296 ? -2.591 58.475 59.183 1.00 30.31 303 GLU A N 1
ATOM 4453 C CA . GLU A 1 296 ? -1.765 59.591 59.635 1.00 38.86 303 GLU A CA 1
ATOM 4454 C C . GLU A 1 296 ? -1.976 59.822 61.131 1.00 37.37 303 GLU A C 1
ATOM 4455 O O . GLU A 1 296 ? -3.107 60.032 61.569 1.00 40.96 303 GLU A O 1
ATOM 4467 N N . VAL A 1 297 ? -0.897 59.813 61.899 1.00 37.55 304 VAL A N 1
ATOM 4468 C CA . VAL A 1 297 ? -1.036 59.931 63.344 1.00 44.93 304 VAL A CA 1
ATOM 4469 C C . VAL A 1 297 ? -1.609 61.296 63.688 1.00 49.85 304 VAL A C 1
ATOM 4470 O O . VAL A 1 297 ? -2.593 61.410 64.433 1.00 47.32 304 VAL A O 1
ATOM 4483 N N . ALA A 1 298 ? -1.076 62.340 63.047 1.00 48.89 305 ALA A N 1
ATOM 4484 C CA . ALA A 1 298 ? -1.585 63.685 63.274 1.00 47.60 305 ALA A CA 1
ATOM 4485 C C . ALA A 1 298 ? -3.075 63.744 63.046 1.00 47.51 305 ALA A C 1
ATOM 4486 O O . ALA A 1 298 ? -3.791 64.423 63.780 1.00 49.55 305 ALA A O 1
ATOM 4493 N N . LEU A 1 299 ? -3.574 63.059 62.024 1.00 42.25 306 LEU A N 1
ATOM 4494 C CA . LEU A 1 299 ? -5.019 63.098 61.854 1.00 44.10 306 LEU A CA 1
ATOM 4495 C C . LEU A 1 299 ? -5.738 62.241 62.898 1.00 43.81 306 LEU A C 1
ATOM 4496 O O . LEU A 1 299 ? -6.891 62.515 63.228 1.00 46.71 306 LEU A O 1
ATOM 4512 N N . GLN A 1 300 ? -5.109 61.169 63.375 1.00 41.15 307 GLN A N 1
ATOM 4513 C CA . GLN A 1 300 ? -5.691 60.378 64.455 1.00 49.59 307 GLN A CA 1
ATOM 4514 C C . GLN A 1 300 ? -5.926 61.243 65.694 1.00 47.60 307 GLN A C 1
ATOM 4515 O O . GLN A 1 300 ? -6.999 61.200 66.292 1.00 44.89 307 GLN A O 1
ATOM 4529 N N . ARG A 1 301 ? -4.949 62.065 66.067 1.00 48.75 308 ARG A N 1
ATOM 4530 C CA . ARG A 1 301 ? -5.119 62.941 67.222 1.00 54.79 308 ARG A CA 1
ATOM 4531 C C . ARG A 1 301 ? -6.215 63.957 66.993 1.00 58.64 308 ARG A C 1
ATOM 4532 O O . ARG A 1 301 ? -7.074 64.162 67.859 1.00 58.30 308 ARG A O 1
ATOM 4553 N N . ARG A 1 302 ? -6.188 64.633 65.847 1.00 53.11 309 ARG A N 1
ATOM 4554 C CA . ARG A 1 302 ? -7.226 65.623 65.589 1.00 54.93 309 ARG A CA 1
ATOM 4555 C C . ARG A 1 302 ? -8.609 65.015 65.772 1.00 53.94 309 ARG A C 1
ATOM 4556 O O . ARG A 1 302 ? -9.477 65.621 66.406 1.00 58.38 309 ARG A O 1
ATOM 4560 N N . LEU A 1 303 ? -8.834 63.807 65.260 1.00 52.13 310 LEU A N 1
ATOM 4561 C CA . LEU A 1 303 ? -10.193 63.262 65.292 1.00 53.22 310 LEU A CA 1
ATOM 4562 C C . LEU A 1 303 ? -10.562 62.663 66.653 1.00 52.93 310 LEU A C 1
ATOM 4563 O O . LEU A 1 303 ? -11.752 62.576 66.995 1.00 48.38 310 LEU A O 1
ATOM 4579 N N . GLY A 1 304 ? -9.569 62.183 67.377 1.00 44.37 311 GLY A N 1
ATOM 4580 C CA . GLY A 1 304 ? -9.707 61.824 68.750 1.00 56.76 311 GLY A CA 1
ATOM 4581 C C . GLY A 1 304 ? -10.372 60.482 68.949 1.00 50.42 311 GLY A C 1
ATOM 4582 O O . GLY A 1 304 ? -10.532 59.640 68.034 1.00 51.87 311 GLY A O 1
ATOM 4586 N N . SER A 1 305 ? -10.868 60.302 70.164 1.00 52.67 312 SER A N 1
ATOM 4587 C CA . SER A 1 305 ? -11.589 59.154 70.598 1.00 57.51 312 SER A CA 1
ATOM 4588 C C . SER A 1 305 ? -12.751 59.559 71.432 1.00 61.44 312 SER A C 1
ATOM 4589 O O . SER A 1 305 ? -12.742 60.579 72.002 1.00 59.26 312 SER A O 1
ATOM 4597 N N . THR A 1 306 ? -13.740 58.689 71.537 1.00 63.37 313 THR A N 1
ATOM 4598 C CA . THR A 1 306 ? -14.836 58.827 72.434 1.00 63.54 313 THR A CA 1
ATOM 4599 C C . THR A 1 306 ? -14.414 58.086 73.708 1.00 68.84 313 THR A C 1
ATOM 4600 O O . THR A 1 306 ? -13.281 57.656 73.908 1.00 65.44 313 THR A O 1
ATOM 4611 N N . SER A 1 307 ? -15.312 57.967 74.651 1.00 69.56 314 SER A N 1
ATOM 4612 C CA . SER A 1 307 ? -15.039 57.216 75.818 1.00 70.16 314 SER A CA 1
ATOM 4613 C C . SER A 1 307 ? -14.790 55.777 75.502 1.00 66.20 314 SER A C 1
ATOM 4614 O O . SER A 1 307 ? -13.986 55.193 76.129 1.00 68.08 314 SER A O 1
ATOM 4622 N N . ARG A 1 308 ? -15.497 55.182 74.574 1.00 62.23 315 ARG A N 1
ATOM 4623 C CA . ARG A 1 308 ? -15.279 53.799 74.294 1.00 57.75 315 ARG A CA 1
ATOM 4624 C C . ARG A 1 308 ? -14.518 53.480 73.047 1.00 57.62 315 ARG A C 1
ATOM 4625 O O . ARG A 1 308 ? -14.050 52.389 72.939 1.00 53.36 315 ARG A O 1
ATOM 4631 N N . ALA A 1 309 ? -14.372 54.424 72.127 1.00 55.10 316 ALA A N 1
ATOM 4632 C CA . ALA A 1 309 ? -13.714 54.117 70.878 1.00 55.88 316 ALA A CA 1
ATOM 4633 C C . ALA A 1 309 ? -13.034 55.190 70.064 1.00 51.52 316 ALA A C 1
ATOM 4634 O O . ALA A 1 309 ? -13.457 56.264 70.059 1.00 50.11 316 ALA A O 1
ATOM 4641 N N . PRO A 1 310 ? -11.957 54.801 69.330 1.00 50.36 317 PRO A N 1
ATOM 4642 C CA . PRO A 1 310 ? -11.381 55.817 68.430 1.00 48.41 317 PRO A CA 1
ATOM 4643 C C . PRO A 1 310 ? -12.348 56.213 67.336 1.00 41.58 317 PRO A C 1
ATOM 4644 O O . PRO A 1 310 ? -13.142 55.422 66.842 1.00 47.17 317 PRO A O 1
ATOM 4655 N N . ARG A 1 311 ? -12.331 57.479 67.008 1.00 42.84 318 ARG A N 1
ATOM 4656 C CA . ARG A 1 311 ? -13.154 57.966 65.909 1.00 47.00 318 ARG A CA 1
ATOM 4657 C C . ARG A 1 311 ? -12.491 57.737 64.558 1.00 44.88 318 ARG A C 1
ATOM 4658 O O . ARG A 1 311 ? -13.183 57.701 63.545 1.00 47.74 318 ARG A O 1
ATOM 4679 N N . TRP A 1 312 ? -11.182 57.534 64.541 1.00 42.51 319 TRP A N 1
ATOM 4680 C CA . TRP A 1 312 ? -10.400 57.361 63.335 1.00 41.60 319 TRP A CA 1
ATOM 4681 C C . TRP A 1 312 ? -10.249 55.904 62.894 1.00 39.49 319 TRP A C 1
ATOM 4682 O O . TRP A 1 312 ? -9.373 55.603 62.083 1.00 40.16 319 TRP A O 1
ATOM 4703 N N . ALA A 1 313 ? -11.073 54.996 63.397 1.00 44.76 320 ALA A N 1
ATOM 4704 C CA . ALA A 1 313 ? -10.981 53.604 62.989 1.00 37.95 320 ALA A CA 1
ATOM 4705 C C . ALA A 1 313 ? -12.377 53.021 62.999 1.00 43.76 320 ALA A C 1
ATOM 4706 O O . ALA A 1 313 ? -13.263 53.492 63.726 1.00 47.54 320 ALA A O 1
ATOM 4713 N N . ILE A 1 314 ? -12.584 52.030 62.139 1.00 37.22 321 ILE A N 1
ATOM 4714 C CA . ILE A 1 314 ? -13.821 51.281 62.136 1.00 35.32 321 ILE A CA 1
ATOM 4715 C C . ILE A 1 314 ? -13.499 49.866 61.703 1.00 39.09 321 ILE A C 1
ATOM 4716 O O . ILE A 1 314 ? -12.568 49.633 60.928 1.00 42.14 321 ILE A O 1
ATOM 4732 N N . ALA A 1 315 ? -14.209 48.913 62.277 1.00 40.49 322 ALA A N 1
ATOM 4733 C CA . ALA A 1 315 ? -14.059 47.512 61.920 1.00 40.25 322 ALA A CA 1
ATOM 4734 C C . ALA A 1 315 ? -15.245 47.150 61.052 1.00 44.26 322 ALA A C 1
ATOM 4735 O O . ALA A 1 315 ? -16.387 47.232 61.511 1.00 41.46 322 ALA A O 1
ATOM 4742 N N . TYR A 1 316 ? -14.980 46.803 59.793 1.00 37.81 323 TYR A N 1
ATOM 4743 C CA . TYR A 1 316 ? -15.996 46.195 58.953 1.00 37.53 323 TYR A CA 1
ATOM 4744 C C . TYR A 1 316 ? -16.046 44.708 59.283 1.00 39.87 323 TYR A C 1
ATOM 4745 O O . TYR A 1 316 ? -15.026 44.024 59.162 1.00 40.85 323 TYR A O 1
ATOM 4763 N N . LYS A 1 317 ? -17.158 44.225 59.838 1.00 39.87 324 LYS A N 1
ATOM 4764 C CA . LYS A 1 317 ? -17.249 42.828 60.197 1.00 39.84 324 LYS A CA 1
ATOM 4765 C C . LYS A 1 317 ? -18.084 42.139 59.140 1.00 44.83 324 LYS A C 1
ATOM 4766 O O . LY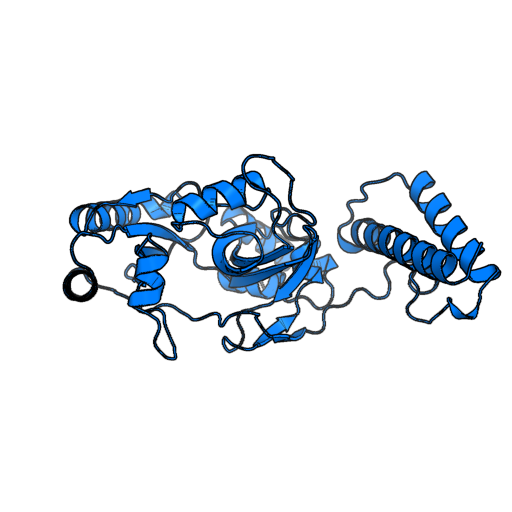S A 1 317 ? -19.042 42.717 58.627 1.00 42.86 324 LYS A O 1
ATOM 4785 N N . TYR A 1 318 ? -17.724 40.967 58.700 1.00 36.58 325 TYR A N 1
ATOM 4786 C CA . TYR A 1 318 ? -18.479 40.261 57.724 1.00 41.45 325 TYR A CA 1
ATOM 4787 C C . TYR A 1 318 ? -19.687 39.594 58.339 1.00 48.68 325 TYR A C 1
ATOM 4788 O O . TYR A 1 318 ? -19.668 39.257 59.440 1.00 47.96 325 TYR A O 1
ATOM 4806 N N . PRO A 1 319 ? -20.750 39.382 57.532 1.00 57.29 326 PRO A N 1
ATOM 4807 C CA . PRO A 1 319 ? -21.882 38.738 58.108 1.00 62.75 326 PRO A CA 1
ATOM 4808 C C . PRO A 1 319 ? -21.535 37.299 58.360 1.00 68.85 326 PRO A C 1
ATOM 4809 O O . PRO A 1 319 ? -20.917 36.669 57.494 1.00 68.33 326 PRO A O 1
ATOM 4820 N N . PRO A 1 320 ? -21.918 36.775 59.501 1.00 83.09 327 PRO A N 1
ATOM 4821 C CA . PRO A 1 320 ? -21.550 35.402 59.830 1.00 85.66 327 PRO A CA 1
ATOM 4822 C C . PRO A 1 320 ? -22.205 34.430 58.912 1.00 90.02 327 PRO A C 1
ATOM 4823 O O . PRO A 1 320 ? -23.318 34.669 58.522 1.00 91.27 327 PRO A O 1
ATOM 4834 N N . GLU A 1 321 ? -21.573 33.301 58.623 1.00 94.31 328 GLU A N 1
ATOM 4835 C CA . GLU A 1 321 ? -22.168 32.311 57.725 1.00 94.79 328 GLU A CA 1
ATOM 4836 C C . GLU A 1 321 ? -23.564 31.863 58.181 1.00 97.22 328 GLU A C 1
ATOM 4837 O O . GLU A 1 321 ? -23.979 31.812 59.336 1.00 89.46 328 GLU A O 1
#

Radius of gyration: 22.39 Å; Cα contacts (8 Å, |Δi|>4): 583; chains: 1; bounding box: 58×55×57 Å

Solvent-accessible surface area: 16037 Å² total; per-residue (Å²): 124,90,77,105,69,12,97,122,66,39,115,53,8,9,62,75,0,49,24,17,2,12,32,97,92,11,56,126,48,66,102,45,54,87,74,94,40,66,75,16,29,136,104,0,76,55,27,0,66,120,52,86,124,19,102,54,114,117,1,7,11,87,41,75,48,24,50,54,26,77,11,109,56,44,110,23,103,16,72,84,169,10,50,60,57,70,62,0,114,60,72,117,78,5,41,50,12,12,40,150,4,88,95,116,28,22,118,61,2,62,15,3,4,10,16,49,16,49,13,11,16,0,2,0,13,0,106,155,8,83,0,48,104,0,5,4,76,48,122,5,38,41,3,58,29,0,14,40,0,0,27,12,4,90,47,4,31,15,119,11,76,109,35,138,118,65,91,39,2,93,16,0,0,0,20,0,19,0,12,3,96,105,116,19,27,108,40,22,22,53,56,8,85,92,92,73,100,83,76,56,93,56,12,93,56,0,0,10,22,0,0,96,45,60,73,0,27,26,1,29,156,27,146,5,58,1,25,3,57,12,46,7,72,40,86,49,36,102,26,70,16,13,60,75,1,19,84,0,1,107,44,1,42,6,29,21,26,124,68,38,54,90,11,96,67,48,52,26,3,115,88,44,11,106,79,20,40,62,57,55,143,111,22,72,24,68,11,31,0,2,11,0,17,0,1,36,28,73,31,21,186,79,22,26,56,51,111,71,4,12,130,53,2,8,0,28,59,25,96,120,205

Foldseek 3Di:
DDVVVLVVVLVVLQVVLVVQQLCCQQLVHGPDDPVVSVVSLVVNVVSCVVPVVSDDCPGCNNQPDNRDDFFDQDKDFDPFFDFDFAADADPVVVVVLQVVLCVQVNLVWWKKKDFAFLAFKKKWKDAPFFTDFIFGNPPRGIGTTLSSLLPLAPLDDGGWDADPVAGDFRMWIWMKGKWDFPVQLVVVQVVQVVVPHHRDPDGRVVRVVLSPGRRSSSSNVGHIHMATDDTGDTGRDDDFWSVVVVVNCVNRRHHHDPPMDMGSGVVRVVVSQVVCVVVVVVDRHDTFWMKMFGTGVVSQVSQAADPRGGSRMYTHGYDDD